Protein AF-A0A0B7FQG8-F1 (afdb_monomer_lite)

Foldseek 3Di:
DDPAFPDWFAQQLCCCVFLVLVCVLVQVLCCCCQPLVDDSVLSPDDSRFTKGWHFKDWDWAQDDPVGNVDPTDIAIAGAAGDDPVGHGGFFKFKFFQDPRPPPDPPPPPPDFAQQRIWIWGWSTKIADGPSCCVSPVAIKTKTFTKDRWDPDADPPPRWTKIFFDADPVRHTDMHIDGPVRGNGGWDWAAPPVPADPPDDDDPNDPCNVRGGMTTTPCVVDPCSVVRVPPPPVVVVCVVVVVPPPPPDDDDDDDDDDDDDDDDDDDDDDDDDDDDDDDDPPPPPPPPPPPPPDDDDDDDDDDDDDDDDDDDDPDDDDDDDDDDDDD

Sequence (326 aa):
MAKAPTVTNMVIQDLVDRYSAANFISSVTDFLTRRVRVARHDILLSERNEVNIWHKLFLFHSAPSFAPFDPVRRDVVRAGLPTRRDPGFSDVALILEKPSRHRSENDVYEKYGLDRYRAGRVRVFFTLPAHLRFFYPGQLAYLELFAPFNASVSPFNRLHSTKPDLDARGIRSTVVVPVSDIVFACHLVPQFEKLDPELELHAYTDLLSISRHFWLNHYYNHHFFRPEHGLGLVQVLEEAGLITAFKERPSSLLTYEGRSPERLFHLSTSASLCSGLELCLSVSALIILHPVMYPPFCTSRSMPNLIHYHYLLSKCSVRRWFLHTV

Structure (mmCIF, N/CA/C/O backbone):
data_AF-A0A0B7FQG8-F1
#
_entry.id   AF-A0A0B7FQG8-F1
#
loop_
_atom_site.group_PDB
_atom_site.id
_atom_site.type_symbol
_atom_site.label_atom_id
_atom_site.label_alt_id
_atom_site.label_comp_id
_atom_site.label_asym_id
_atom_site.label_entity_id
_atom_site.label_seq_id
_atom_site.pdbx_PDB_ins_code
_atom_site.Cartn_x
_atom_site.Cartn_y
_atom_site.Cartn_z
_atom_site.occupancy
_atom_site.B_iso_or_equiv
_atom_site.auth_seq_id
_atom_site.auth_comp_id
_atom_site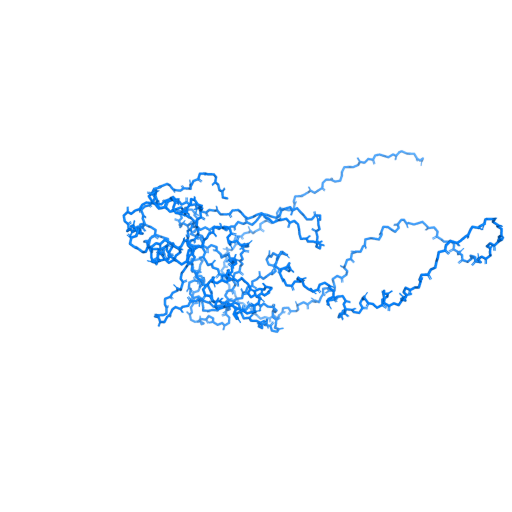.auth_asym_id
_atom_site.auth_atom_id
_atom_site.pdbx_PDB_model_num
ATOM 1 N N . MET A 1 1 ? 2.888 -10.013 11.627 1.00 81.62 1 MET A N 1
ATOM 2 C CA . MET A 1 1 ? 3.263 -8.710 12.238 1.00 81.62 1 MET A CA 1
ATOM 3 C C . MET A 1 1 ? 3.705 -8.921 13.675 1.00 81.62 1 MET A C 1
ATOM 5 O O . MET A 1 1 ? 3.475 -10.005 14.199 1.00 81.62 1 MET A O 1
ATOM 9 N N . ALA A 1 2 ? 4.343 -7.924 14.299 1.00 81.81 2 ALA A N 1
ATOM 10 C CA . ALA A 1 2 ? 4.638 -7.974 15.732 1.00 81.81 2 ALA A CA 1
ATOM 11 C C . ALA A 1 2 ? 3.345 -8.153 16.550 1.00 81.81 2 ALA A C 1
ATOM 13 O O . ALA A 1 2 ? 2.290 -7.654 16.156 1.00 81.81 2 ALA A O 1
ATOM 14 N N . LYS A 1 3 ? 3.431 -8.861 17.684 1.00 86.81 3 LYS A N 1
ATOM 15 C CA . LYS A 1 3 ? 2.268 -9.156 18.537 1.00 86.81 3 LYS A CA 1
ATOM 16 C C . LYS A 1 3 ? 1.614 -7.880 19.081 1.00 86.81 3 LYS A C 1
ATOM 18 O O . LYS A 1 3 ? 0.393 -7.794 19.119 1.00 86.81 3 LYS A O 1
ATOM 23 N N . ALA A 1 4 ? 2.428 -6.902 19.470 1.00 92.31 4 ALA A N 1
ATOM 24 C CA . ALA A 1 4 ? 1.975 -5.600 19.941 1.00 92.31 4 ALA A CA 1
ATOM 25 C C . ALA A 1 4 ? 2.064 -4.545 18.822 1.00 92.31 4 ALA A C 1
ATOM 27 O O . ALA A 1 4 ? 2.975 -4.631 17.987 1.00 92.31 4 ALA A O 1
ATOM 28 N N . PRO A 1 5 ? 1.144 -3.565 18.795 1.00 95.69 5 PRO A N 1
ATOM 29 C CA . PRO A 1 5 ? 1.253 -2.409 17.914 1.00 95.69 5 PRO A CA 1
ATOM 30 C C . PRO A 1 5 ? 2.482 -1.572 18.249 1.00 95.69 5 PRO A C 1
ATOM 32 O O . PRO A 1 5 ? 2.965 -1.559 19.378 1.00 95.69 5 PRO A O 1
ATOM 35 N N . THR A 1 6 ? 2.991 -0.867 17.242 1.00 94.56 6 THR A N 1
ATOM 36 C CA . THR A 1 6 ? 4.075 0.099 17.436 1.00 94.56 6 THR A CA 1
ATOM 37 C C . THR A 1 6 ? 3.564 1.400 18.046 1.00 94.56 6 THR A C 1
ATOM 39 O O . THR A 1 6 ? 4.294 2.033 18.799 1.00 94.56 6 THR A O 1
ATOM 42 N N . VAL A 1 7 ? 2.320 1.782 17.740 1.00 94.94 7 VAL A N 1
ATOM 43 C CA . VAL A 1 7 ? 1.630 2.897 18.398 1.00 94.94 7 VAL A CA 1
ATOM 44 C C . VAL A 1 7 ? 0.213 2.468 18.745 1.00 94.94 7 VAL A C 1
ATOM 46 O O . VAL A 1 7 ? -0.495 1.913 17.905 1.00 94.94 7 VAL A O 1
ATOM 49 N N . THR A 1 8 ? -0.193 2.702 19.985 1.00 96.00 8 THR A N 1
ATOM 50 C CA . THR A 1 8 ? -1.553 2.445 20.468 1.00 96.00 8 THR A CA 1
ATOM 51 C C . THR A 1 8 ? -2.381 3.717 20.438 1.00 96.00 8 THR A C 1
ATOM 53 O O . THR A 1 8 ? -1.832 4.789 20.677 1.00 96.00 8 THR A O 1
ATOM 56 N N . ASN A 1 9 ? -3.691 3.577 20.232 1.00 95.69 9 ASN A N 1
ATOM 57 C CA . ASN A 1 9 ? -4.664 4.660 20.400 1.00 95.69 9 ASN A CA 1
ATOM 58 C C . ASN A 1 9 ? -4.342 5.940 19.598 1.00 95.69 9 ASN A C 1
ATOM 60 O O . ASN A 1 9 ? -4.474 7.053 20.095 1.00 95.69 9 ASN A O 1
ATOM 64 N N . MET A 1 10 ? -3.886 5.792 18.351 1.00 96.25 10 MET A N 1
ATOM 65 C CA . MET A 1 10 ? -3.663 6.930 17.456 1.00 96.25 10 MET A CA 1
ATOM 66 C C . MET A 1 10 ? -5.001 7.479 16.971 1.00 96.25 10 MET A C 1
ATOM 68 O O . MET A 1 10 ? -5.806 6.723 16.423 1.00 96.25 10 MET A O 1
ATOM 72 N N . VAL A 1 11 ? -5.201 8.787 17.098 1.00 97.25 11 VAL A N 1
ATOM 73 C CA . VAL A 1 11 ? -6.386 9.474 16.577 1.00 97.25 11 VAL A CA 1
ATOM 74 C C . VAL A 1 11 ? -6.369 9.446 15.044 1.00 97.25 11 VAL A C 1
ATOM 76 O O . VAL A 1 11 ? -5.327 9.639 14.416 1.00 97.25 11 VAL A O 1
ATOM 79 N N . ILE A 1 12 ? -7.518 9.192 14.412 1.00 96.94 12 ILE A N 1
ATOM 80 C CA . ILE A 1 12 ? -7.618 9.121 12.943 1.00 96.94 12 ILE A CA 1
ATOM 81 C C . ILE A 1 12 ? -7.226 10.450 12.280 1.00 96.94 12 ILE A C 1
ATOM 83 O O . ILE A 1 12 ? -6.622 10.428 11.210 1.00 96.94 12 ILE A O 1
ATOM 87 N N . GLN A 1 13 ? -7.488 11.589 12.920 1.00 96.56 13 GLN A N 1
ATOM 88 C CA . GLN A 1 13 ? -7.004 12.887 12.442 1.00 96.56 13 GLN A CA 1
ATOM 89 C C . GLN A 1 13 ? -5.475 12.903 12.257 1.00 96.56 13 GLN A C 1
ATOM 91 O O . GLN A 1 13 ? -4.980 13.275 11.196 1.00 96.56 13 GLN A O 1
ATOM 96 N N . ASP A 1 14 ? -4.719 12.379 13.226 1.00 94.88 14 ASP A N 1
ATOM 97 C CA . ASP A 1 14 ? -3.256 12.306 13.132 1.00 94.88 14 ASP A CA 1
ATOM 98 C C . ASP A 1 14 ? -2.788 11.369 12.007 1.00 94.88 14 ASP A C 1
ATOM 100 O O . ASP A 1 14 ? -1.710 11.559 11.437 1.00 94.88 14 ASP A O 1
ATOM 104 N N . LEU A 1 15 ? -3.582 10.348 11.663 1.00 92.94 15 LEU A N 1
ATOM 105 C CA . LEU A 1 15 ? -3.306 9.500 10.503 1.00 92.94 15 LEU A CA 1
ATOM 106 C C . LEU A 1 15 ? -3.438 10.268 9.192 1.00 92.94 15 LEU A C 1
ATOM 108 O O . LEU A 1 15 ? -2.576 10.139 8.318 1.00 92.94 15 LEU A O 1
ATOM 112 N N . VAL A 1 16 ? -4.504 11.053 9.055 1.00 93.06 16 VAL A N 1
ATOM 113 C CA . VAL A 1 16 ? -4.737 11.893 7.877 1.00 93.06 16 VAL A CA 1
ATOM 114 C C . VAL A 1 16 ? -3.579 12.873 7.707 1.00 93.06 16 VAL A C 1
ATOM 116 O O . VAL A 1 16 ? -2.948 12.890 6.647 1.00 93.06 16 VAL A O 1
ATOM 119 N N . ASP A 1 17 ? -3.237 13.584 8.781 1.00 92.19 17 ASP A N 1
ATOM 120 C CA . ASP A 1 17 ? -2.275 14.684 8.739 1.00 92.19 17 ASP A CA 1
ATOM 121 C C . ASP A 1 17 ? -0.829 14.198 8.591 1.00 92.19 17 ASP A C 1
ATOM 123 O O . ASP A 1 17 ? -0.034 14.795 7.864 1.00 92.19 17 ASP A O 1
ATOM 127 N N . ARG A 1 18 ? -0.463 13.092 9.256 1.00 90.94 18 ARG A N 1
ATOM 128 C CA . ARG A 1 18 ? 0.942 12.650 9.327 1.00 90.94 18 ARG A CA 1
ATOM 129 C C . ARG A 1 18 ? 1.281 11.529 8.356 1.00 90.94 18 ARG A C 1
ATOM 131 O O . ARG A 1 18 ? 2.392 11.509 7.836 1.00 90.94 18 ARG A O 1
ATOM 138 N N . TYR A 1 19 ? 0.361 10.593 8.114 1.00 89.38 19 TYR A N 1
ATOM 139 C CA . TYR A 1 19 ? 0.597 9.429 7.242 1.00 89.38 19 TYR A CA 1
ATOM 140 C C . TYR A 1 19 ? 0.080 9.644 5.813 1.00 89.38 19 TYR A C 1
ATOM 142 O O . TYR A 1 19 ? 0.087 8.707 5.011 1.00 89.38 19 TYR A O 1
ATOM 150 N N . SER A 1 20 ? -0.371 10.864 5.490 1.00 88.44 20 SER A N 1
ATOM 151 C CA . SER A 1 20 ? -0.987 11.207 4.202 1.00 88.44 20 SER A CA 1
ATOM 152 C C . SER A 1 20 ? -2.182 10.302 3.869 1.00 88.44 20 SER A C 1
ATOM 154 O O . SER A 1 20 ? -2.406 9.930 2.717 1.00 88.44 20 SER A O 1
ATOM 156 N N . ALA A 1 21 ? -2.956 9.917 4.887 1.00 90.88 21 ALA A N 1
ATOM 157 C CA . ALA A 1 21 ? -4.084 8.999 4.755 1.00 90.88 21 ALA A CA 1
ATOM 158 C C . ALA A 1 21 ? -5.416 9.749 4.560 1.00 90.88 21 ALA A C 1
ATOM 160 O O . ALA A 1 21 ? -6.399 9.462 5.234 1.00 90.88 21 ALA A O 1
ATOM 161 N N . ALA A 1 22 ? -5.464 10.719 3.641 1.00 89.38 22 ALA A N 1
ATOM 162 C CA . ALA A 1 22 ? -6.598 11.643 3.492 1.00 89.38 22 ALA A CA 1
ATOM 163 C C . ALA A 1 22 ? -7.969 10.959 3.320 1.00 89.38 22 ALA A C 1
ATOM 165 O O . ALA A 1 22 ? -8.966 11.397 3.882 1.00 89.38 22 ALA A O 1
ATOM 166 N N . ASN A 1 23 ? -8.018 9.834 2.604 1.00 93.56 23 ASN A N 1
ATOM 167 C CA . ASN A 1 23 ? -9.254 9.100 2.329 1.00 93.56 23 ASN A CA 1
ATOM 168 C C . ASN A 1 23 ? -9.489 7.935 3.306 1.00 93.56 23 ASN A C 1
ATOM 170 O O . ASN A 1 23 ? -10.206 6.984 2.973 1.00 93.56 23 ASN A O 1
ATOM 174 N N . PHE A 1 24 ? -8.882 7.968 4.498 1.00 96.12 24 PHE A N 1
ATOM 175 C CA . PHE A 1 24 ? -8.917 6.858 5.455 1.00 96.12 24 PHE A CA 1
ATOM 176 C C . PHE A 1 24 ? -10.340 6.463 5.860 1.00 96.12 24 PHE A C 1
ATOM 178 O O . PHE A 1 24 ? -10.723 5.309 5.674 1.00 96.12 24 PHE A O 1
ATOM 185 N N . ILE A 1 25 ? -11.151 7.414 6.342 1.00 96.75 25 ILE A N 1
ATOM 186 C CA . ILE A 1 25 ? -12.530 7.149 6.796 1.00 96.75 25 ILE A CA 1
ATOM 187 C C . ILE A 1 25 ? -13.376 6.570 5.660 1.00 96.75 25 ILE A C 1
ATOM 189 O O . ILE A 1 25 ? -14.063 5.563 5.847 1.00 96.75 25 ILE A O 1
ATOM 193 N N . SER A 1 26 ? -13.284 7.168 4.468 1.00 95.50 26 SER A N 1
ATOM 194 C CA . SER A 1 26 ? -13.991 6.692 3.276 1.00 95.50 26 SER A CA 1
ATOM 195 C C . SER A 1 26 ? -13.582 5.259 2.922 1.00 95.50 26 SER A C 1
ATOM 197 O O . SER A 1 26 ? -14.433 4.385 2.780 1.00 95.50 26 SER A O 1
ATOM 199 N N . SER A 1 27 ? -12.276 4.975 2.902 1.00 95.94 27 SER A N 1
ATOM 200 C CA . SER A 1 27 ? -11.741 3.658 2.531 1.00 95.94 27 SER A CA 1
ATOM 201 C C . SER A 1 27 ? -12.087 2.567 3.554 1.00 95.94 27 SER A C 1
ATOM 203 O O . SER A 1 27 ? -12.374 1.433 3.171 1.00 95.94 27 SER A O 1
ATOM 205 N N . VAL A 1 28 ? -12.097 2.891 4.854 1.00 97.31 28 VAL A N 1
ATOM 206 C CA . VAL A 1 28 ? -12.560 1.968 5.907 1.00 97.31 28 VAL A CA 1
ATOM 207 C C . VAL A 1 28 ? -14.057 1.700 5.771 1.00 97.31 28 VAL A C 1
ATOM 209 O O . VAL A 1 28 ? -14.484 0.550 5.864 1.00 97.31 28 VAL A O 1
ATOM 212 N N . THR A 1 29 ? -14.848 2.742 5.509 1.00 97.19 29 THR A N 1
ATOM 213 C CA . THR A 1 29 ? -16.296 2.616 5.295 1.00 97.19 29 THR A CA 1
ATOM 214 C C . THR A 1 29 ? -16.589 1.742 4.076 1.00 97.19 29 THR A C 1
ATOM 216 O O . THR A 1 29 ? -17.413 0.831 4.155 1.00 97.19 29 THR A O 1
ATOM 219 N N . ASP A 1 30 ? -15.879 1.949 2.966 1.00 95.25 30 ASP A N 1
ATOM 220 C CA . ASP A 1 30 ? -15.993 1.121 1.761 1.00 95.25 30 ASP A CA 1
ATOM 221 C C . ASP A 1 30 ? -15.601 -0.339 2.027 1.00 95.25 30 ASP A C 1
ATOM 223 O O . ASP A 1 30 ? -16.292 -1.257 1.583 1.00 95.25 30 ASP A O 1
ATOM 227 N N . PHE A 1 31 ? -14.535 -0.583 2.795 1.00 95.69 31 PHE A N 1
ATOM 228 C CA . PHE A 1 31 ? -14.156 -1.938 3.198 1.00 95.69 31 PHE A CA 1
ATOM 229 C C . PHE A 1 31 ? -15.259 -2.615 4.030 1.00 95.69 31 PHE A C 1
ATOM 231 O O . PHE A 1 31 ? -15.676 -3.735 3.718 1.00 95.69 31 PHE A O 1
ATOM 238 N N . LEU A 1 32 ? -15.772 -1.939 5.059 1.00 96.62 32 LEU A N 1
ATOM 239 C CA . LEU A 1 32 ? -16.810 -2.489 5.934 1.00 96.62 32 LEU A CA 1
ATOM 240 C C . LEU A 1 32 ? -18.125 -2.738 5.183 1.00 96.62 32 LEU A C 1
ATOM 242 O O . LEU A 1 32 ? -18.717 -3.808 5.323 1.00 96.62 32 LEU A O 1
ATOM 246 N N . THR A 1 33 ? -18.548 -1.807 4.329 1.00 95.69 33 THR A N 1
ATOM 247 C CA . THR A 1 33 ? -19.791 -1.943 3.551 1.00 95.69 33 THR A CA 1
ATOM 248 C C . THR A 1 33 ? -19.679 -2.986 2.442 1.00 95.69 33 THR A C 1
ATOM 250 O O . THR A 1 33 ? -20.519 -3.877 2.351 1.00 95.69 33 THR A O 1
ATOM 253 N N . ARG A 1 34 ? -18.641 -2.928 1.599 1.00 91.31 34 ARG A N 1
ATOM 254 C CA . ARG A 1 34 ? -18.558 -3.777 0.395 1.00 91.31 34 ARG A CA 1
ATOM 255 C C . ARG A 1 34 ? -18.039 -5.175 0.688 1.00 91.31 34 ARG A C 1
ATOM 257 O O . ARG A 1 34 ? -18.434 -6.131 0.024 1.00 91.31 34 ARG A O 1
ATOM 264 N N . ARG A 1 35 ? -17.122 -5.304 1.650 1.00 90.50 35 ARG A N 1
ATOM 265 C CA . ARG A 1 35 ? -16.427 -6.569 1.909 1.00 90.50 35 ARG A CA 1
ATOM 266 C C . ARG A 1 35 ? -16.928 -7.287 3.151 1.00 90.50 35 ARG A C 1
ATOM 268 O O . ARG A 1 35 ?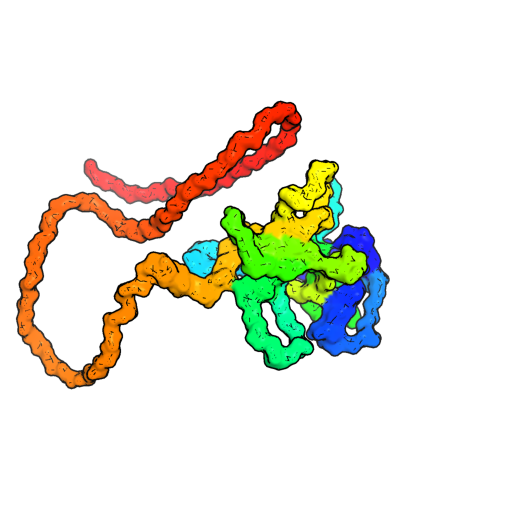 -17.059 -8.508 3.104 1.00 90.50 35 ARG A O 1
ATOM 275 N N . VAL A 1 36 ? -17.213 -6.552 4.224 1.00 93.19 36 VAL A N 1
ATOM 276 C CA . VAL A 1 36 ? -17.753 -7.124 5.472 1.00 93.19 36 VAL A CA 1
ATOM 277 C C . VAL A 1 36 ? -19.290 -7.125 5.482 1.00 93.19 36 VAL A C 1
ATOM 279 O O . VAL A 1 36 ? -19.884 -7.893 6.229 1.00 93.19 36 VAL A O 1
ATOM 282 N N . ARG A 1 37 ? -19.936 -6.365 4.579 1.00 93.88 37 ARG A N 1
ATOM 283 C CA . ARG A 1 37 ? -21.402 -6.237 4.443 1.00 93.88 37 ARG A CA 1
ATOM 284 C C . ARG A 1 37 ? -22.082 -5.610 5.663 1.00 93.88 37 ARG A C 1
ATOM 286 O O . ARG A 1 37 ? -23.220 -5.938 5.981 1.00 93.88 37 ARG A O 1
ATOM 293 N N . VAL A 1 38 ? -21.386 -4.690 6.327 1.00 94.56 38 VAL A N 1
ATOM 294 C CA . VAL A 1 38 ? -21.942 -3.886 7.422 1.00 94.56 38 VAL A CA 1
ATOM 295 C C . VAL A 1 38 ? -22.813 -2.775 6.841 1.00 94.56 38 VAL A C 1
ATOM 297 O O . VAL A 1 38 ? -22.417 -2.118 5.873 1.00 94.56 38 VAL A O 1
ATOM 300 N N . ALA A 1 39 ? -23.993 -2.548 7.417 1.00 95.12 39 ALA A N 1
ATOM 301 C CA . ALA A 1 39 ? -24.855 -1.464 6.974 1.00 95.12 39 ALA A CA 1
ATOM 302 C C . ALA A 1 39 ? -24.210 -0.109 7.294 1.00 95.12 39 ALA A C 1
ATOM 304 O O . ALA A 1 39 ? -23.623 0.091 8.353 1.00 95.12 39 ALA A O 1
ATOM 305 N N . ARG A 1 40 ? -24.317 0.856 6.372 1.00 93.38 40 ARG A N 1
ATOM 306 C CA . ARG A 1 40 ? -23.599 2.135 6.494 1.00 93.38 40 ARG A CA 1
ATOM 307 C C . ARG A 1 40 ? -23.949 2.915 7.768 1.00 93.38 40 ARG A C 1
ATOM 309 O O . ARG A 1 40 ? -23.091 3.623 8.277 1.00 93.38 40 ARG A O 1
ATOM 316 N N . HIS A 1 41 ? -25.175 2.780 8.274 1.00 93.06 41 HIS A N 1
ATOM 317 C CA . HIS A 1 41 ? -25.619 3.448 9.500 1.00 93.06 41 HIS A CA 1
ATOM 318 C C . HIS A 1 41 ? -24.979 2.878 10.776 1.00 93.06 41 HIS A C 1
ATOM 320 O O . HIS A 1 41 ? -24.869 3.603 11.758 1.00 93.06 41 HIS A O 1
ATOM 326 N N . ASP A 1 42 ? -24.488 1.635 10.745 1.00 94.25 42 ASP A N 1
ATOM 327 C CA . ASP A 1 42 ? -23.786 1.014 11.877 1.00 94.25 42 ASP A CA 1
ATOM 328 C C . ASP A 1 42 ? -22.299 1.403 11.934 1.00 94.25 42 ASP A C 1
ATOM 330 O O . ASP A 1 42 ? -21.599 1.141 12.916 1.00 94.25 42 ASP A O 1
ATOM 334 N N . ILE A 1 43 ? -21.784 2.039 10.877 1.00 95.19 43 ILE A N 1
ATOM 335 C CA . ILE A 1 43 ? -20.383 2.448 10.774 1.00 95.19 43 ILE A CA 1
ATOM 336 C C . ILE A 1 43 ? -20.237 3.845 11.377 1.00 95.19 43 ILE A C 1
ATOM 338 O O . ILE A 1 43 ? -20.169 4.857 10.680 1.00 95.19 43 ILE A O 1
ATOM 342 N N . LEU A 1 44 ? -20.168 3.892 12.705 1.00 94.50 44 LEU A N 1
ATOM 343 C CA . LEU A 1 44 ? -19.894 5.120 13.449 1.00 94.50 44 LEU A CA 1
ATOM 344 C C . LEU A 1 44 ? -18.388 5.409 13.448 1.00 94.50 44 LEU A C 1
ATOM 346 O O . LEU A 1 44 ? -17.690 5.111 14.415 1.00 94.50 44 LEU A O 1
ATOM 350 N N . LEU A 1 45 ? -17.872 5.940 12.339 1.00 95.56 45 LEU A N 1
ATOM 351 C CA . LEU A 1 45 ? -16.462 6.302 12.181 1.00 95.56 45 LEU A CA 1
ATOM 352 C C . LEU A 1 45 ? -16.305 7.821 12.038 1.00 95.56 45 LEU A C 1
ATOM 354 O O . LEU A 1 45 ? -16.976 8.454 11.229 1.00 95.56 45 LEU A O 1
ATOM 358 N N . SER A 1 46 ? -15.396 8.395 12.816 1.00 95.62 46 SER A N 1
ATOM 359 C CA . SER A 1 46 ? -15.085 9.823 12.867 1.00 95.62 46 SER A CA 1
ATOM 360 C C . SER A 1 46 ? -13.583 10.035 13.046 1.00 95.62 46 SER A C 1
ATOM 362 O O . SER A 1 46 ? -12.870 9.144 13.510 1.00 95.62 46 SER A O 1
ATOM 364 N N . GLU A 1 47 ? -13.105 11.238 12.744 1.00 95.62 47 GLU A N 1
ATOM 365 C CA . GLU A 1 47 ? -11.691 11.625 12.872 1.00 95.62 47 GLU A CA 1
ATOM 366 C C . GLU A 1 47 ? -11.161 11.520 14.309 1.00 95.62 47 GLU A C 1
ATOM 368 O O . GLU A 1 47 ? -9.965 11.339 14.517 1.00 95.62 47 GLU A O 1
ATOM 373 N N . ARG A 1 48 ? -12.056 11.580 15.304 1.00 96.75 48 ARG A N 1
ATOM 374 C CA . ARG A 1 48 ? -11.722 11.476 16.733 1.00 96.75 48 ARG A CA 1
ATOM 375 C C . ARG A 1 48 ? -11.584 10.041 17.228 1.00 96.75 48 ARG A C 1
ATOM 377 O O . ARG A 1 48 ? -11.174 9.836 18.365 1.00 96.75 48 ARG A O 1
ATOM 384 N N . ASN A 1 49 ? -11.979 9.048 16.432 1.00 97.31 49 ASN A N 1
ATOM 385 C CA . ASN A 1 49 ? -11.801 7.663 16.843 1.00 97.31 49 ASN A CA 1
ATOM 386 C C . ASN A 1 49 ? -10.324 7.272 16.806 1.00 97.31 49 ASN A C 1
ATOM 388 O O . ASN A 1 49 ? -9.524 7.851 16.074 1.00 97.31 49 ASN A O 1
ATOM 392 N N . GLU A 1 50 ? -9.989 6.255 17.592 1.00 97.69 50 GLU A N 1
ATOM 393 C CA . GLU A 1 50 ? -8.618 5.806 17.784 1.00 97.69 50 GLU A CA 1
ATOM 394 C C . GLU A 1 50 ? -8.375 4.439 17.146 1.00 97.69 50 GLU A C 1
ATOM 396 O O . GLU A 1 50 ? -9.243 3.560 17.156 1.00 97.69 50 GLU A O 1
ATOM 401 N N . VAL A 1 51 ? -7.165 4.238 16.627 1.00 97.56 51 VAL A N 1
ATOM 402 C CA . VAL A 1 51 ? -6.709 2.974 16.043 1.00 97.56 51 VAL A CA 1
ATOM 403 C C . VAL A 1 51 ? -5.306 2.615 16.523 1.00 97.56 51 VAL A C 1
ATOM 405 O O . VAL A 1 51 ? -4.495 3.470 16.866 1.00 97.56 51 VAL A O 1
ATOM 408 N N . ASN A 1 52 ? -4.989 1.323 16.523 1.00 97.38 52 ASN A N 1
ATOM 409 C CA . ASN A 1 52 ? -3.628 0.854 16.781 1.00 97.38 52 ASN A CA 1
ATOM 410 C C . ASN A 1 52 ? -2.873 0.713 15.465 1.00 97.38 52 ASN A C 1
ATOM 412 O O . ASN A 1 52 ? -3.469 0.278 14.481 1.00 97.38 52 ASN A O 1
ATOM 416 N N . ILE A 1 53 ? -1.578 1.028 15.460 1.00 96.69 53 ILE A N 1
ATOM 417 C CA . ILE A 1 53 ? -0.734 1.088 14.263 1.00 96.69 53 ILE A CA 1
ATOM 418 C C . ILE A 1 53 ? 0.471 0.160 14.386 1.00 96.69 53 ILE A C 1
ATOM 420 O O . ILE A 1 53 ? 1.119 0.076 15.432 1.00 96.69 53 ILE A O 1
ATOM 424 N N . TRP A 1 54 ? 0.823 -0.484 13.276 1.00 96.81 54 TRP A N 1
ATOM 425 C CA . TRP A 1 54 ? 2.075 -1.209 13.089 1.00 96.81 54 TRP A CA 1
ATOM 426 C C . TRP A 1 54 ? 2.870 -0.570 11.958 1.00 96.81 54 TRP A C 1
ATOM 428 O O . TRP A 1 54 ? 2.303 -0.185 10.940 1.00 96.81 54 TRP A O 1
ATOM 438 N N . HIS A 1 55 ? 4.195 -0.529 12.102 1.00 95.12 55 HIS A N 1
ATOM 439 C CA . HIS A 1 55 ? 5.058 0.010 11.046 1.00 95.12 55 HIS A CA 1
ATOM 440 C C . HIS A 1 55 ? 5.719 -1.050 10.159 1.00 95.12 55 HIS A C 1
ATOM 442 O O . HIS A 1 55 ? 6.401 -0.714 9.192 1.00 95.12 55 HIS A O 1
ATOM 448 N N . LYS A 1 56 ? 5.578 -2.338 10.503 1.00 95.75 56 LYS A N 1
ATOM 449 C CA . LYS A 1 56 ? 6.232 -3.446 9.794 1.00 95.75 56 LYS A CA 1
ATOM 450 C C . LYS A 1 56 ? 5.319 -4.657 9.666 1.00 95.75 56 LYS A C 1
ATOM 452 O O . LYS A 1 56 ? 4.805 -5.178 10.661 1.00 95.75 56 LYS A O 1
ATOM 457 N N . LEU A 1 57 ? 5.240 -5.167 8.447 1.00 96.69 57 LEU A N 1
ATOM 458 C CA . LEU A 1 57 ? 4.687 -6.463 8.101 1.00 96.69 57 LEU A CA 1
ATOM 459 C C . LEU A 1 57 ? 5.810 -7.393 7.655 1.00 96.69 57 LEU A C 1
ATOM 461 O O . LEU A 1 57 ? 6.579 -7.055 6.767 1.00 96.69 57 LEU A O 1
ATOM 465 N N . PHE A 1 58 ? 5.888 -8.563 8.283 1.00 95.25 58 PHE A N 1
ATOM 466 C CA . PHE A 1 58 ? 6.768 -9.650 7.864 1.00 95.25 58 PHE A CA 1
ATOM 467 C C . PHE A 1 58 ? 5.941 -10.654 7.071 1.00 95.25 58 PHE A C 1
ATOM 469 O O . PHE A 1 58 ? 4.944 -11.159 7.597 1.00 95.25 58 PHE A O 1
ATOM 476 N N . LEU A 1 59 ? 6.360 -10.918 5.840 1.00 93.06 59 LEU A N 1
ATOM 477 C CA . LEU A 1 59 ? 5.798 -11.935 4.962 1.00 93.06 59 LEU A CA 1
ATOM 478 C C . LEU A 1 59 ? 6.781 -13.102 4.914 1.00 93.06 59 LEU A C 1
ATOM 480 O O . LEU A 1 59 ? 7.984 -12.893 4.771 1.00 93.06 59 LEU A O 1
ATOM 484 N N . PHE A 1 60 ? 6.277 -14.321 5.070 1.00 90.94 60 PHE A N 1
ATOM 485 C CA . PHE A 1 60 ? 7.092 -15.530 5.034 1.00 90.94 60 PHE A CA 1
ATOM 486 C C . PHE A 1 60 ? 6.692 -16.354 3.820 1.00 90.94 60 PHE A C 1
ATOM 488 O O . PHE A 1 60 ? 5.517 -16.682 3.649 1.00 90.94 60 PHE A O 1
ATOM 495 N N . HIS A 1 61 ? 7.672 -16.683 2.988 1.00 87.56 61 HIS A N 1
ATOM 496 C CA . HIS A 1 61 ? 7.476 -17.437 1.762 1.00 87.56 61 HIS A CA 1
ATOM 497 C C . HIS A 1 61 ? 8.185 -18.779 1.880 1.00 87.56 61 HIS A C 1
ATOM 499 O O . HIS A 1 61 ? 9.392 -18.846 2.116 1.00 87.56 61 HIS A O 1
ATOM 505 N N . SER A 1 62 ? 7.422 -19.856 1.715 1.00 85.25 62 SER A N 1
ATOM 506 C CA . SER A 1 62 ? 7.986 -21.191 1.534 1.00 85.25 62 SER A CA 1
ATOM 507 C C . SER A 1 62 ? 8.849 -21.223 0.278 1.00 85.25 62 SER A C 1
ATOM 509 O O . SER A 1 62 ? 8.506 -20.549 -0.699 1.00 85.25 62 SER A O 1
ATOM 511 N N . ALA A 1 63 ? 9.891 -22.055 0.291 1.00 83.12 63 ALA A N 1
ATOM 512 C CA . ALA A 1 63 ? 10.780 -22.274 -0.843 1.00 83.12 63 ALA A CA 1
ATOM 513 C C . ALA A 1 63 ? 9.993 -22.453 -2.162 1.00 83.12 63 ALA A C 1
ATOM 515 O O . ALA A 1 63 ? 8.912 -23.071 -2.175 1.00 83.12 63 ALA A O 1
ATOM 516 N N . PRO A 1 64 ? 10.463 -21.861 -3.273 1.00 80.25 64 PRO A N 1
ATOM 517 C CA . PRO A 1 64 ? 9.831 -22.072 -4.564 1.00 80.25 64 PRO A CA 1
ATOM 518 C C . PRO A 1 64 ? 10.008 -23.536 -4.992 1.00 80.25 64 PRO A C 1
ATOM 520 O O . PRO A 1 64 ? 10.987 -24.186 -4.641 1.00 80.25 64 PRO A O 1
ATOM 523 N N . SER A 1 65 ? 9.065 -24.071 -5.771 1.00 79.12 65 SER A N 1
ATOM 524 C CA . SER A 1 65 ? 9.090 -25.482 -6.193 1.00 79.12 65 SER A CA 1
ATOM 525 C C . SER A 1 65 ? 10.326 -25.844 -7.020 1.00 79.12 65 SER A C 1
ATOM 527 O O . SER A 1 65 ? 10.778 -26.980 -6.964 1.00 79.12 65 SER A O 1
ATOM 529 N N . PHE A 1 66 ? 10.877 -24.881 -7.763 1.00 79.12 66 PHE A N 1
ATOM 530 C CA . PHE A 1 66 ? 12.084 -25.059 -8.571 1.00 79.12 66 PHE A CA 1
ATOM 531 C C . PHE A 1 66 ? 13.393 -24.920 -7.774 1.00 79.12 66 PHE A C 1
ATOM 533 O O . PHE A 1 66 ? 14.443 -25.288 -8.286 1.00 79.12 66 PHE A O 1
ATOM 540 N N . ALA A 1 67 ? 13.349 -24.409 -6.538 1.00 80.25 67 ALA A N 1
ATOM 541 C CA . ALA A 1 67 ? 14.504 -24.342 -5.640 1.00 80.25 67 ALA A CA 1
ATOM 542 C C . ALA A 1 67 ? 14.077 -24.738 -4.212 1.00 80.25 67 ALA A C 1
ATOM 544 O O . ALA A 1 67 ? 14.022 -23.900 -3.313 1.00 80.25 67 ALA A O 1
ATOM 545 N N . PRO A 1 68 ? 13.733 -26.022 -3.984 1.00 82.06 68 PRO A N 1
ATOM 546 C CA . PRO A 1 68 ? 13.161 -26.485 -2.717 1.00 82.06 68 PRO A CA 1
ATOM 547 C C . PRO A 1 68 ? 14.144 -26.423 -1.538 1.00 82.06 68 PRO A C 1
ATOM 549 O O . PRO A 1 68 ? 13.720 -26.495 -0.388 1.00 82.06 68 PRO A O 1
ATOM 552 N N . PHE A 1 69 ? 15.443 -26.298 -1.820 1.00 83.69 69 PHE A N 1
ATOM 553 C CA . PHE A 1 69 ? 16.500 -26.179 -0.817 1.00 83.69 69 PHE A CA 1
ATOM 554 C C . PHE A 1 69 ? 16.764 -24.732 -0.385 1.00 83.69 69 PHE A C 1
ATOM 556 O O . PHE A 1 69 ? 17.533 -24.514 0.553 1.00 83.69 69 PHE A O 1
ATOM 563 N N . ASP A 1 70 ? 16.127 -23.750 -1.031 1.00 80.94 70 ASP A N 1
ATOM 564 C CA . ASP A 1 70 ? 16.236 -22.362 -0.604 1.00 80.94 70 ASP A CA 1
ATOM 565 C C . ASP A 1 70 ? 15.593 -22.185 0.779 1.00 80.94 70 ASP A C 1
ATOM 567 O O . ASP A 1 70 ? 14.520 -22.736 1.059 1.00 80.94 70 ASP A O 1
ATOM 571 N N . PRO A 1 71 ? 16.213 -21.401 1.675 1.00 82.44 71 PRO A N 1
ATOM 572 C CA . PRO A 1 71 ? 15.634 -21.134 2.980 1.00 82.44 71 PRO A CA 1
ATOM 573 C C . PRO A 1 71 ? 14.307 -20.379 2.845 1.00 82.44 71 PRO A C 1
ATOM 575 O O . PRO A 1 71 ? 14.080 -19.638 1.887 1.00 82.44 71 PRO A O 1
ATOM 578 N N . VAL A 1 72 ? 13.444 -20.507 3.862 1.00 84.25 72 VAL A N 1
ATOM 579 C CA . VAL A 1 72 ? 12.222 -19.694 3.971 1.00 84.25 72 VAL A CA 1
ATOM 580 C C . VAL A 1 72 ? 12.600 -18.222 3.858 1.00 84.25 72 VAL A C 1
ATOM 582 O O . VAL A 1 72 ? 13.317 -17.676 4.704 1.00 84.25 72 VAL A O 1
ATOM 585 N N . ARG A 1 73 ? 12.094 -17.568 2.814 1.00 85.00 73 ARG A N 1
ATOM 586 C CA . ARG A 1 73 ? 12.361 -16.155 2.578 1.00 85.00 73 ARG A CA 1
ATOM 587 C C . ARG A 1 73 ? 11.440 -15.315 3.447 1.00 85.00 73 ARG A C 1
ATOM 589 O O . ARG A 1 73 ? 10.244 -15.583 3.563 1.00 85.00 73 ARG A O 1
ATOM 596 N N . ARG A 1 74 ? 12.010 -14.268 4.040 1.00 90.81 74 ARG A N 1
ATOM 597 C CA . ARG A 1 74 ? 11.277 -13.267 4.810 1.00 90.81 74 ARG A CA 1
ATOM 598 C C . ARG A 1 74 ? 11.333 -11.926 4.094 1.00 90.81 74 ARG A C 1
ATOM 600 O O . ARG A 1 74 ? 12.374 -11.271 4.124 1.00 90.81 74 ARG A O 1
ATOM 607 N N . ASP A 1 75 ? 10.204 -11.503 3.547 1.00 91.56 75 ASP A N 1
ATOM 608 C CA . ASP A 1 75 ? 10.030 -10.150 3.028 1.00 91.56 75 ASP A CA 1
ATOM 609 C C . ASP A 1 75 ? 9.503 -9.226 4.136 1.00 91.56 75 ASP A C 1
ATOM 611 O O . ASP A 1 75 ? 8.841 -9.656 5.091 1.00 91.56 75 ASP A O 1
ATOM 615 N N . VAL A 1 76 ? 9.823 -7.936 4.030 1.00 94.12 76 VAL A N 1
ATOM 616 C CA . VAL A 1 76 ? 9.363 -6.911 4.971 1.00 94.12 76 VAL A CA 1
ATOM 617 C C . VAL A 1 76 ? 8.703 -5.791 4.189 1.00 94.12 76 VAL A C 1
ATOM 619 O O . VAL A 1 76 ? 9.328 -5.212 3.310 1.00 94.12 76 VAL A O 1
ATOM 622 N N . VAL A 1 77 ? 7.466 -5.462 4.548 1.00 96.25 77 VAL A N 1
ATOM 623 C CA . VAL A 1 77 ? 6.773 -4.266 4.061 1.00 96.25 77 VAL A CA 1
ATOM 624 C C . VAL A 1 77 ? 6.693 -3.273 5.211 1.00 96.25 77 VAL A C 1
ATOM 626 O O . VAL A 1 77 ? 6.181 -3.600 6.287 1.00 96.25 77 VAL A O 1
ATOM 629 N N . ARG A 1 78 ? 7.227 -2.070 5.011 1.00 95.56 78 ARG A N 1
ATOM 630 C CA . ARG A 1 78 ? 7.265 -1.013 6.023 1.00 95.56 78 ARG A CA 1
ATOM 631 C C . ARG A 1 78 ? 6.366 0.143 5.628 1.00 95.56 78 ARG A C 1
ATOM 633 O O . ARG A 1 78 ? 6.290 0.528 4.466 1.00 95.56 78 ARG A O 1
ATOM 640 N N . ALA A 1 79 ? 5.746 0.729 6.634 1.00 94.44 79 ALA A N 1
ATOM 641 C CA . ALA A 1 79 ? 4.982 1.953 6.507 1.00 94.44 79 ALA A CA 1
ATOM 642 C C . ALA A 1 79 ? 5.183 2.736 7.799 1.00 94.44 79 ALA A C 1
ATOM 644 O O . ALA A 1 79 ? 4.891 2.208 8.864 1.00 94.44 79 ALA A O 1
ATOM 645 N N . GLY A 1 80 ? 5.755 3.932 7.750 1.00 91.25 80 GLY A N 1
ATOM 646 C CA . GLY A 1 80 ? 6.099 4.670 8.956 1.00 91.25 80 GLY A CA 1
ATOM 647 C C . GLY A 1 80 ? 6.545 6.090 8.674 1.00 91.25 80 GLY A C 1
ATOM 648 O O . GLY A 1 80 ? 7.044 6.409 7.596 1.00 91.25 80 GLY A O 1
ATOM 649 N N . LEU A 1 81 ? 6.353 6.938 9.676 1.00 89.12 81 LEU A N 1
ATOM 650 C CA . LEU A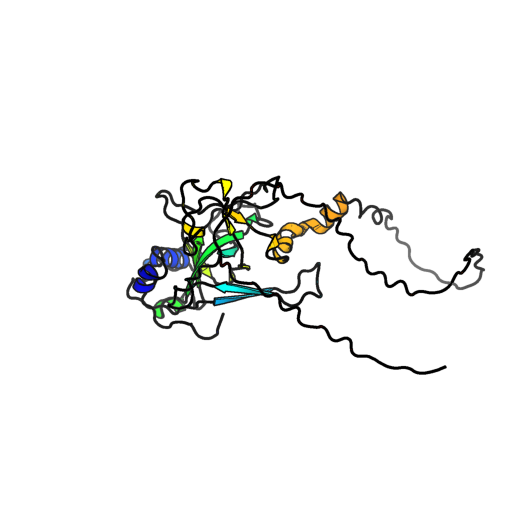 1 81 ? 6.705 8.346 9.601 1.00 89.12 81 LEU A CA 1
ATOM 651 C C . LEU A 1 81 ? 8.220 8.555 9.586 1.00 89.12 81 LEU A C 1
ATOM 653 O O . LEU A 1 81 ? 8.954 7.742 10.159 1.00 89.12 81 LEU A O 1
ATOM 657 N N . PRO A 1 82 ? 8.688 9.667 8.994 1.00 85.44 82 PRO A N 1
ATOM 658 C CA . PRO A 1 82 ? 10.061 10.098 9.187 1.00 85.44 82 PRO A CA 1
ATOM 659 C C . PRO A 1 82 ? 10.335 10.329 10.674 1.00 85.44 82 PRO A C 1
ATOM 661 O O . PRO A 1 82 ? 9.503 10.856 11.420 1.00 85.44 82 PRO A O 1
ATOM 664 N N . THR A 1 83 ? 11.529 9.942 11.101 1.00 84.31 83 THR A N 1
ATOM 665 C CA . THR A 1 83 ? 12.066 10.257 12.424 1.00 84.31 83 THR A CA 1
ATOM 666 C C . THR A 1 83 ? 13.267 11.187 12.267 1.00 84.31 83 THR A C 1
ATOM 668 O O . THR A 1 83 ? 13.724 11.452 11.160 1.00 84.31 83 THR A O 1
ATOM 671 N N . ARG A 1 84 ? 13.831 11.680 13.376 1.00 79.25 84 ARG A N 1
ATOM 672 C CA . ARG A 1 84 ? 15.055 12.502 13.316 1.00 79.25 84 ARG A CA 1
ATOM 673 C C . ARG A 1 84 ? 16.253 11.775 12.692 1.00 79.25 84 ARG A C 1
ATOM 675 O O . ARG A 1 84 ? 17.185 12.441 12.263 1.00 79.25 84 ARG A O 1
ATOM 682 N N . ARG A 1 85 ? 16.267 10.438 12.728 1.00 79.12 85 ARG A N 1
ATOM 683 C CA . ARG A 1 85 ? 17.403 9.616 12.284 1.00 79.12 85 ARG A CA 1
ATOM 684 C C . ARG A 1 85 ? 17.158 8.936 10.944 1.00 79.12 85 ARG A C 1
ATOM 686 O O . ARG A 1 85 ? 18.109 8.730 10.205 1.00 79.12 85 ARG A O 1
ATOM 693 N N . ASP A 1 86 ? 15.903 8.618 10.646 1.00 78.75 86 ASP A N 1
ATOM 694 C CA . ASP A 1 86 ? 15.529 7.804 9.495 1.00 78.75 86 ASP A CA 1
ATOM 695 C C . ASP A 1 86 ? 14.443 8.499 8.664 1.00 78.75 86 ASP A C 1
ATOM 697 O O . ASP A 1 86 ? 13.490 9.035 9.245 1.00 78.75 86 ASP A O 1
ATOM 701 N N . PRO A 1 87 ? 14.530 8.460 7.322 1.00 83.19 87 PRO A N 1
ATOM 702 C CA . PRO A 1 87 ? 13.457 8.944 6.464 1.00 83.19 87 PRO A CA 1
ATOM 703 C C . PRO A 1 87 ? 12.177 8.125 6.672 1.00 83.19 87 PRO A C 1
ATOM 705 O O . PRO A 1 87 ? 12.202 6.997 7.163 1.00 83.19 87 PRO A O 1
ATOM 708 N N . GLY A 1 88 ? 11.039 8.700 6.284 1.00 85.00 88 GLY A N 1
ATOM 709 C CA . GLY A 1 88 ? 9.770 7.980 6.295 1.00 85.00 88 GLY A CA 1
ATOM 710 C C . GLY A 1 88 ? 9.804 6.811 5.316 1.00 85.00 88 GLY A C 1
ATOM 711 O O . GLY A 1 88 ? 10.430 6.889 4.259 1.00 85.00 88 GLY A O 1
ATOM 712 N N . PHE A 1 89 ? 9.108 5.731 5.657 1.00 88.62 89 PHE A N 1
ATOM 713 C CA . PHE A 1 89 ? 9.005 4.549 4.808 1.00 88.62 89 PHE A CA 1
ATOM 714 C C . PHE A 1 89 ? 7.557 4.369 4.363 1.00 88.62 89 PHE A C 1
ATOM 716 O O . PHE A 1 89 ? 6.620 4.506 5.146 1.00 88.62 89 PHE A O 1
ATOM 723 N N . SER A 1 90 ? 7.352 4.055 3.094 1.00 92.00 90 SER A N 1
ATOM 724 C CA . SER A 1 90 ? 6.050 3.661 2.553 1.00 92.00 90 SER A CA 1
ATOM 725 C C . SER A 1 90 ? 6.327 2.708 1.404 1.00 92.00 90 SER A C 1
ATOM 727 O O . SER A 1 90 ? 6.319 3.110 0.238 1.00 92.00 90 SER A O 1
ATOM 729 N N . ASP A 1 91 ? 6.686 1.479 1.772 1.00 95.75 91 ASP A N 1
ATOM 730 C CA . ASP A 1 91 ? 7.065 0.432 0.832 1.00 95.75 91 ASP A CA 1
ATOM 731 C C . ASP A 1 91 ? 5.848 0.031 -0.028 1.00 95.75 91 ASP A C 1
ATOM 733 O O . ASP A 1 91 ? 4.683 0.216 0.352 1.00 95.75 91 ASP A O 1
ATOM 737 N N . VAL A 1 92 ? 6.118 -0.525 -1.209 1.00 96.88 92 VAL A N 1
ATOM 738 C CA . VAL A 1 92 ? 5.080 -1.028 -2.114 1.00 96.88 92 VAL A CA 1
ATOM 739 C C . VAL A 1 92 ? 4.907 -2.527 -1.899 1.00 96.88 92 VAL A C 1
ATOM 741 O O . VAL A 1 92 ? 5.867 -3.263 -1.662 1.00 96.88 92 VAL A O 1
ATOM 744 N N . ALA A 1 93 ? 3.663 -2.983 -1.966 1.00 96.12 93 ALA A N 1
ATOM 745 C CA . ALA A 1 93 ? 3.326 -4.388 -1.856 1.00 96.12 93 ALA A CA 1
ATOM 746 C C . ALA A 1 93 ? 2.371 -4.820 -2.971 1.00 96.12 93 ALA A C 1
ATOM 748 O O . ALA A 1 93 ? 1.576 -4.023 -3.475 1.00 96.12 93 ALA A O 1
ATOM 749 N N . LEU A 1 94 ? 2.439 -6.097 -3.342 1.00 94.31 94 LEU A N 1
ATOM 750 C CA . LEU A 1 94 ? 1.438 -6.729 -4.188 1.00 94.31 94 LEU A CA 1
ATOM 751 C C . LEU A 1 94 ? 0.268 -7.199 -3.337 1.00 94.31 94 LEU A C 1
ATOM 753 O O . LEU A 1 94 ? 0.434 -8.015 -2.427 1.00 94.31 94 LEU A O 1
ATOM 757 N N . ILE A 1 95 ? -0.915 -6.708 -3.680 1.00 93.75 95 ILE A N 1
ATOM 758 C CA . ILE A 1 95 ? -2.184 -7.157 -3.124 1.00 93.75 95 ILE A CA 1
ATOM 759 C C . ILE A 1 95 ? -2.878 -8.083 -4.114 1.00 93.75 95 ILE A C 1
ATOM 761 O O . ILE A 1 95 ? -2.849 -7.851 -5.324 1.00 93.75 95 ILE A O 1
ATOM 765 N N . LEU A 1 96 ? -3.502 -9.137 -3.597 1.00 88.62 96 LEU A N 1
ATOM 766 C CA . LEU A 1 96 ? -4.355 -10.009 -4.393 1.00 88.62 96 LEU A CA 1
ATOM 767 C C . LEU A 1 96 ? -5.696 -9.310 -4.645 1.00 88.62 96 LEU A C 1
ATOM 769 O O . LEU A 1 96 ? -6.459 -9.052 -3.710 1.00 88.62 96 LEU A O 1
ATOM 773 N N . GLU A 1 97 ? -6.005 -9.031 -5.907 1.00 79.75 97 GLU A N 1
ATOM 774 C CA . GLU A 1 97 ? -7.289 -8.470 -6.303 1.00 79.75 97 GLU A CA 1
ATOM 775 C C . GLU A 1 97 ? -8.334 -9.589 -6.308 1.00 79.75 97 GLU A C 1
ATOM 777 O O . GLU A 1 97 ? -8.485 -10.347 -7.266 1.00 79.75 97 GLU A O 1
ATOM 782 N N . LYS A 1 98 ? -9.042 -9.738 -5.185 1.00 69.31 98 LYS A N 1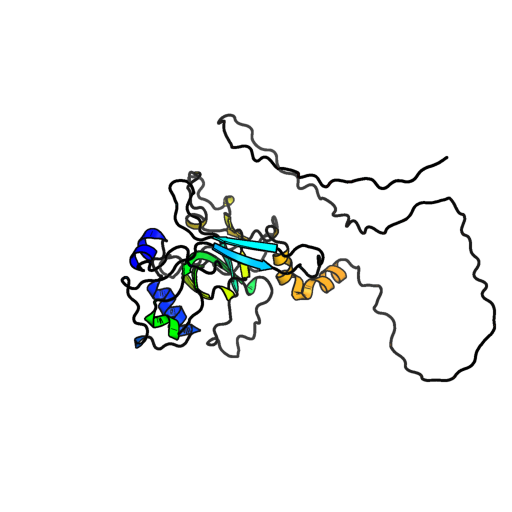
ATOM 783 C CA . LYS A 1 98 ? -10.144 -10.698 -5.100 1.00 69.31 98 LYS A CA 1
ATOM 784 C C . LYS A 1 98 ? -11.287 -10.205 -5.991 1.00 69.31 98 LYS A C 1
ATOM 786 O O . LYS A 1 98 ? -11.660 -9.034 -5.864 1.00 69.31 98 LYS A O 1
ATOM 791 N N . PRO A 1 99 ? -11.872 -11.064 -6.849 1.00 55.50 99 PRO A N 1
ATOM 792 C CA . PRO A 1 99 ? -13.041 -10.683 -7.622 1.00 55.50 99 PRO A CA 1
ATOM 793 C C . PRO A 1 99 ? -14.101 -10.169 -6.651 1.00 55.50 99 PRO A C 1
ATOM 795 O O . PRO A 1 99 ? -14.412 -10.798 -5.633 1.00 55.50 99 PRO A O 1
ATOM 798 N N . SER A 1 100 ? -14.601 -8.964 -6.921 1.00 47.47 100 SER A N 1
ATOM 799 C CA . SER A 1 100 ? -15.719 -8.426 -6.161 1.00 47.47 100 SER A CA 1
ATOM 800 C C . SER A 1 100 ? -16.856 -9.429 -6.310 1.00 47.47 100 SER A C 1
ATOM 802 O O . SER A 1 100 ? -17.302 -9.653 -7.428 1.00 47.47 100 SER A O 1
ATOM 804 N N . ARG A 1 101 ? -17.355 -10.006 -5.209 1.00 46.56 101 ARG A N 1
ATOM 805 C CA . ARG A 1 101 ? -18.497 -10.952 -5.201 1.00 46.56 101 ARG A CA 1
ATOM 806 C C . ARG A 1 101 ? -19.811 -10.357 -5.760 1.00 46.56 101 ARG A C 1
ATOM 808 O O . ARG A 1 101 ? -20.860 -10.970 -5.636 1.00 46.56 101 ARG A O 1
ATOM 815 N N . HIS A 1 102 ? -19.752 -9.136 -6.291 1.00 43.28 102 HIS A N 1
ATOM 816 C CA . HIS A 1 102 ? -20.815 -8.387 -6.951 1.00 43.28 102 HIS A CA 1
ATOM 817 C C . HIS A 1 102 ? -20.623 -8.269 -8.470 1.00 43.28 102 HIS A C 1
ATOM 819 O O . HIS A 1 102 ? -21.489 -7.705 -9.133 1.00 43.28 102 HIS A O 1
ATOM 825 N N . ARG A 1 103 ? -19.510 -8.753 -9.038 1.00 45.12 103 ARG A N 1
ATOM 826 C CA . ARG A 1 103 ? -19.427 -8.928 -10.489 1.00 45.12 103 ARG A CA 1
ATOM 827 C C . ARG A 1 103 ? -20.224 -10.173 -10.864 1.00 45.12 103 ARG A C 1
ATOM 829 O O . ARG A 1 103 ? -20.150 -11.177 -10.163 1.00 45.12 103 ARG A O 1
ATOM 836 N N . SER A 1 104 ? -21.034 -10.021 -11.909 1.00 42.31 104 SER A N 1
ATOM 837 C CA . SER A 1 104 ? -21.914 -11.035 -12.496 1.00 42.31 104 SER A CA 1
ATOM 838 C C . SER A 1 104 ? -21.245 -12.413 -12.550 1.00 42.31 104 SER A C 1
ATOM 840 O O . SER A 1 104 ? -20.053 -12.488 -12.844 1.00 42.31 104 SER A O 1
ATOM 842 N N . GLU A 1 105 ? -22.016 -13.488 -12.348 1.00 49.22 105 GLU A N 1
ATOM 843 C CA . GLU A 1 105 ? -21.603 -14.890 -12.578 1.00 49.22 105 GLU A CA 1
ATOM 844 C C . GLU A 1 105 ? -20.993 -15.124 -13.979 1.00 49.22 105 GLU A C 1
ATOM 846 O O . GLU A 1 105 ? -20.361 -16.148 -14.215 1.00 49.22 105 GLU A O 1
ATOM 851 N N . ASN A 1 106 ? -21.113 -14.144 -14.882 1.00 46.50 106 ASN A N 1
ATOM 852 C CA . ASN A 1 106 ? -20.529 -14.140 -16.219 1.00 46.50 106 ASN A CA 1
ATOM 853 C C . ASN A 1 106 ? -19.102 -13.553 -16.320 1.00 46.50 106 ASN A C 1
ATOM 855 O O . ASN A 1 106 ? -18.555 -13.548 -17.422 1.00 46.50 106 ASN A O 1
ATOM 859 N N . ASP A 1 107 ? -18.468 -13.068 -15.241 1.00 49.12 107 ASP A N 1
ATOM 860 C CA . ASP A 1 107 ? -17.033 -12.698 -15.261 1.00 49.12 107 ASP A CA 1
ATOM 861 C C . ASP A 1 107 ? -16.177 -13.977 -15.115 1.00 49.12 107 ASP A C 1
ATOM 863 O O . ASP A 1 107 ? -15.497 -14.203 -14.116 1.00 49.12 107 ASP A O 1
ATOM 867 N N . VAL A 1 108 ? -16.282 -14.858 -16.120 1.00 47.81 108 VAL A N 1
ATOM 868 C CA . VAL A 1 108 ? -15.592 -16.163 -16.239 1.00 47.81 108 VAL A CA 1
ATOM 869 C C . VAL A 1 108 ? -14.092 -15.992 -16.535 1.00 47.81 108 VAL A C 1
ATOM 871 O O . VAL A 1 108 ? -13.359 -16.969 -16.673 1.00 47.81 108 VAL A O 1
ATOM 874 N N . TYR A 1 109 ? -13.586 -14.757 -16.601 1.00 51.53 109 TYR A N 1
ATOM 875 C CA . TYR A 1 109 ? -12.151 -14.514 -16.676 1.00 51.53 109 TYR A CA 1
ATOM 876 C C . TYR A 1 109 ? -11.520 -14.708 -15.297 1.00 51.53 109 TYR A C 1
ATOM 878 O O . TYR A 1 109 ? -11.277 -13.765 -14.538 1.00 51.53 109 TYR A O 1
ATOM 886 N N . GLU A 1 110 ? -11.231 -15.970 -14.979 1.00 59.62 110 GLU A N 1
ATOM 887 C CA . GLU A 1 110 ? -10.283 -16.303 -13.929 1.00 59.62 110 GLU A CA 1
ATOM 888 C C . GLU A 1 110 ? -8.967 -15.598 -14.283 1.00 59.62 110 GLU A C 1
ATOM 890 O O . GLU A 1 110 ? -8.322 -15.873 -15.290 1.00 59.62 110 GLU A O 1
ATOM 895 N N . LYS A 1 111 ? -8.618 -14.569 -13.512 1.00 64.44 111 LYS A N 1
ATOM 896 C CA . LYS A 1 111 ? -7.358 -13.858 -13.703 1.00 64.44 111 LYS A CA 1
ATOM 897 C C . LYS A 1 111 ? -6.225 -14.836 -13.376 1.00 64.44 111 LYS A C 1
ATOM 899 O O . LYS A 1 111 ? -6.286 -15.539 -12.364 1.00 64.44 111 LYS A O 1
ATOM 904 N N . TYR A 1 112 ? -5.162 -14.846 -14.173 1.00 63.84 112 TYR A N 1
ATOM 905 C CA . TYR A 1 112 ? -3.973 -15.672 -13.936 1.00 63.84 112 TYR A CA 1
ATOM 906 C C . TYR A 1 112 ? -2.720 -14.800 -13.843 1.00 63.84 112 TYR A C 1
ATOM 908 O O . TYR A 1 112 ? -2.750 -13.611 -14.147 1.00 63.84 112 TYR A O 1
ATOM 916 N N . GLY A 1 113 ? -1.619 -15.379 -13.358 1.00 75.38 113 GLY A N 1
ATOM 917 C CA . GLY A 1 113 ? -0.335 -14.682 -13.280 1.00 75.38 113 GLY A CA 1
ATOM 918 C C . GLY A 1 113 ? -0.400 -13.340 -12.554 1.00 75.38 113 GLY A C 1
ATOM 919 O O . GLY A 1 113 ? -1.002 -13.240 -11.479 1.00 75.38 113 GLY A O 1
ATOM 920 N N . LEU A 1 114 ? 0.240 -12.326 -13.144 1.00 79.25 114 LEU A N 1
ATOM 921 C CA . LEU A 1 114 ? 0.303 -10.964 -12.612 1.00 79.25 114 LEU A CA 1
ATOM 922 C C . LEU A 1 114 ? -1.036 -10.216 -12.661 1.00 79.25 114 LEU A C 1
ATOM 924 O O . LEU A 1 114 ? -1.227 -9.310 -11.853 1.00 79.25 114 LEU A O 1
ATOM 928 N N . ASP A 1 115 ? -1.990 -10.628 -13.500 1.00 79.50 115 ASP A N 1
ATOM 929 C CA . ASP A 1 115 ? -3.283 -9.940 -13.655 1.00 79.50 115 ASP A CA 1
ATOM 930 C C . ASP A 1 115 ? -4.162 -10.023 -12.400 1.00 79.50 115 ASP A C 1
ATOM 932 O O . ASP A 1 115 ? -5.053 -9.195 -12.191 1.00 79.50 115 ASP A O 1
ATOM 936 N N . ARG A 1 116 ? -3.900 -11.018 -11.539 1.00 82.81 116 ARG A N 1
ATOM 937 C CA . ARG A 1 116 ? -4.524 -11.164 -10.212 1.00 82.81 116 ARG A CA 1
ATOM 938 C C . ARG A 1 116 ? -3.989 -10.195 -9.174 1.00 82.81 116 ARG A C 1
ATOM 940 O O . ARG A 1 116 ? -4.570 -10.088 -8.094 1.00 82.81 116 ARG A O 1
ATOM 947 N N . TYR A 1 117 ? -2.855 -9.565 -9.445 1.00 89.44 117 TYR A N 1
ATOM 948 C CA . TYR A 1 117 ? -2.161 -8.744 -8.476 1.00 89.44 117 TYR A CA 1
ATOM 949 C C . TYR A 1 117 ? -2.227 -7.284 -8.867 1.00 89.44 117 TYR A C 1
ATOM 951 O O . TYR A 1 117 ? -2.234 -6.897 -10.034 1.00 89.44 117 TYR A O 1
ATOM 959 N N . ARG A 1 118 ? -2.214 -6.453 -7.836 1.00 92.94 118 ARG A N 1
ATOM 960 C CA . ARG A 1 118 ? -2.154 -5.011 -7.980 1.00 92.94 118 ARG A CA 1
ATOM 961 C C . ARG A 1 118 ? -1.097 -4.474 -7.038 1.00 92.94 118 ARG A C 1
ATOM 963 O O . ARG A 1 118 ? -0.977 -4.952 -5.913 1.00 92.94 118 ARG A O 1
ATOM 970 N N . ALA A 1 119 ? -0.306 -3.507 -7.485 1.00 96.25 119 ALA A N 1
ATOM 971 C CA . ALA A 1 119 ? 0.601 -2.819 -6.579 1.00 96.25 119 ALA A CA 1
ATOM 972 C C . ALA A 1 119 ? -0.173 -1.803 -5.733 1.00 96.25 119 ALA A C 1
ATOM 974 O O . ALA A 1 119 ? -1.036 -1.077 -6.235 1.00 96.25 119 ALA A O 1
ATOM 975 N N . GLY A 1 120 ? 0.177 -1.728 -4.454 1.00 97.19 120 GLY A N 1
ATOM 976 C CA . GLY A 1 120 ? -0.293 -0.702 -3.540 1.00 97.19 120 GLY A CA 1
ATOM 977 C C . GLY A 1 120 ? 0.854 -0.190 -2.681 1.00 97.19 120 GLY A C 1
ATOM 978 O O . GLY A 1 120 ? 1.599 -0.974 -2.093 1.00 97.19 120 GLY A O 1
ATOM 979 N N . ARG A 1 121 ? 1.003 1.131 -2.605 1.00 97.06 121 ARG A N 1
ATOM 980 C CA . ARG A 1 121 ? 1.911 1.778 -1.659 1.00 97.06 121 ARG A CA 1
ATOM 981 C C . ARG A 1 121 ? 1.263 1.758 -0.284 1.00 97.06 121 ARG A C 1
ATOM 983 O O . ARG A 1 121 ? 0.198 2.347 -0.101 1.00 97.06 121 ARG A O 1
ATOM 990 N N . VAL A 1 122 ? 1.892 1.103 0.684 1.00 97.25 122 VAL A N 1
ATOM 991 C CA . VAL A 1 122 ? 1.328 1.000 2.032 1.00 97.25 122 VAL A CA 1
ATOM 992 C C . VAL A 1 122 ? 1.632 2.273 2.814 1.00 97.25 122 VAL A C 1
ATOM 994 O O . VAL A 1 122 ? 2.797 2.630 2.991 1.00 97.25 122 VAL A O 1
ATOM 997 N N . ARG A 1 123 ? 0.588 2.945 3.314 1.00 95.75 123 ARG A N 1
ATOM 998 C CA . ARG A 1 123 ? 0.753 4.111 4.202 1.00 95.75 123 ARG A CA 1
ATOM 999 C C . ARG A 1 123 ? 0.651 3.745 5.671 1.00 95.75 123 ARG A C 1
ATOM 1001 O O . ARG A 1 123 ? 1.371 4.315 6.482 1.00 95.75 123 ARG A O 1
ATOM 1008 N N . VAL A 1 124 ? -0.216 2.795 6.024 1.00 95.94 124 VAL A N 1
ATOM 1009 C CA . VAL A 1 124 ? -0.385 2.376 7.419 1.00 95.94 124 VAL A CA 1
ATOM 1010 C C . VAL A 1 124 ? -0.944 0.959 7.536 1.00 95.94 124 VAL A C 1
ATOM 1012 O O . VAL A 1 124 ? -1.825 0.559 6.773 1.00 95.94 124 VAL A O 1
ATOM 1015 N N . PHE A 1 125 ? -0.452 0.212 8.527 1.00 97.88 125 PHE A N 1
ATOM 1016 C CA . PHE A 1 125 ? -1.083 -1.011 9.024 1.00 97.88 125 PHE A CA 1
ATOM 1017 C C . PHE A 1 125 ? -1.811 -0.705 10.327 1.00 97.88 125 PHE A C 1
ATOM 1019 O O . PHE A 1 125 ? -1.210 -0.120 11.228 1.00 97.88 125 PHE A O 1
ATOM 1026 N N . PHE A 1 126 ? -3.072 -1.112 10.455 1.00 98.00 126 PHE A N 1
ATOM 1027 C CA . PHE A 1 126 ? -3.899 -0.718 11.590 1.00 98.00 126 PHE A CA 1
ATOM 1028 C C . PHE A 1 126 ? -4.937 -1.770 12.001 1.00 98.00 126 PHE A C 1
ATOM 1030 O O . PHE A 1 126 ? -5.193 -2.739 11.286 1.00 98.00 126 PHE A O 1
ATOM 1037 N N . THR A 1 127 ? -5.556 -1.571 13.163 1.00 97.75 127 THR A N 1
ATOM 1038 C CA . THR A 1 127 ? -6.812 -2.240 13.552 1.00 97.75 127 THR A CA 1
ATOM 1039 C C . THR A 1 127 ? -7.959 -1.248 13.548 1.00 97.75 127 THR A C 1
ATOM 1041 O O . THR A 1 127 ? -7.745 -0.079 13.852 1.00 97.75 127 THR A O 1
ATOM 1044 N N . LEU A 1 128 ? -9.184 -1.716 13.312 1.00 97.94 128 LEU A N 1
ATOM 1045 C CA . LEU A 1 128 ? -10.376 -0.881 13.479 1.00 97.94 128 LEU A CA 1
ATOM 1046 C C . LEU A 1 128 ? -10.490 -0.306 14.908 1.00 97.94 128 LEU A C 1
ATOM 1048 O O . LEU A 1 128 ? -9.974 -0.926 15.850 1.00 97.94 128 LEU A O 1
ATOM 1052 N N . PRO A 1 129 ? -11.196 0.829 15.080 1.00 97.50 129 PRO A N 1
ATOM 1053 C CA . PRO A 1 129 ? -11.579 1.331 16.396 1.00 97.50 129 PRO A CA 1
ATOM 1054 C C . PRO A 1 129 ? -12.289 0.270 17.229 1.00 97.50 129 PRO A C 1
ATOM 1056 O O . PRO A 1 129 ? -12.972 -0.595 16.677 1.00 97.50 129 PRO A O 1
ATOM 1059 N N . ALA A 1 130 ? -12.140 0.335 18.554 1.00 96.19 130 ALA A N 1
ATOM 1060 C CA . ALA A 1 130 ? -12.580 -0.717 19.473 1.00 96.19 130 ALA A CA 1
ATOM 1061 C C . ALA A 1 130 ? -14.031 -1.168 19.238 1.00 96.19 130 ALA A C 1
ATOM 1063 O O . ALA A 1 130 ? -14.294 -2.368 19.166 1.00 96.19 130 ALA A O 1
ATOM 1064 N N . HIS A 1 131 ? -14.942 -0.218 19.027 1.00 95.81 131 HIS A N 1
ATOM 1065 C CA . HIS A 1 131 ? -16.358 -0.483 18.780 1.00 95.81 131 HIS A CA 1
ATOM 1066 C C . HIS A 1 131 ? -16.664 -1.039 17.388 1.00 95.81 131 HIS A C 1
ATOM 1068 O O . HIS A 1 131 ? -17.765 -1.511 17.194 1.00 95.81 131 HIS A O 1
ATOM 1074 N N . LEU A 1 132 ? -15.738 -1.022 16.425 1.00 96.94 132 LEU A N 1
ATOM 1075 C CA . LEU A 1 132 ? -15.915 -1.638 15.098 1.00 96.94 132 LEU A CA 1
ATOM 1076 C C . LEU A 1 132 ? -15.161 -2.969 14.959 1.00 96.94 132 LEU A C 1
ATOM 1078 O O . LEU A 1 132 ? -15.334 -3.685 13.972 1.00 96.94 132 LEU A O 1
ATOM 1082 N N . ARG A 1 133 ? -14.339 -3.344 15.949 1.00 95.19 133 ARG A N 1
ATOM 1083 C CA . ARG A 1 133 ? -13.561 -4.597 15.924 1.00 95.19 133 ARG A CA 1
ATOM 1084 C C . ARG A 1 133 ? -14.425 -5.852 15.959 1.00 95.19 133 ARG A C 1
ATOM 1086 O O . ARG A 1 133 ? -13.946 -6.904 15.545 1.00 95.19 133 ARG A O 1
ATOM 1093 N N . PHE A 1 134 ? -15.671 -5.759 16.424 1.00 94.88 134 PHE A N 1
ATOM 1094 C CA . PHE A 1 134 ? -16.592 -6.894 16.393 1.00 94.88 134 PHE A CA 1
ATOM 1095 C C . PHE A 1 134 ? -16.986 -7.282 14.960 1.00 94.88 134 PHE A C 1
ATOM 1097 O O . PHE A 1 134 ? -17.200 -8.459 14.694 1.00 94.88 134 PHE A O 1
ATOM 1104 N N . PHE A 1 135 ? -17.017 -6.322 14.026 1.00 95.94 135 PHE A N 1
ATOM 1105 C CA . PHE A 1 135 ? -17.258 -6.600 12.609 1.00 95.94 135 PHE A CA 1
ATOM 1106 C C . PHE A 1 135 ? -16.040 -7.231 11.933 1.00 95.94 135 PHE A C 1
ATOM 1108 O O . PHE A 1 135 ? -16.175 -8.104 11.078 1.00 95.94 135 PHE A O 1
ATOM 1115 N N . TYR A 1 136 ? -14.837 -6.785 12.302 1.00 96.31 136 TYR A N 1
ATOM 1116 C CA . TYR A 1 136 ? -13.595 -7.347 11.787 1.00 96.31 136 TYR A CA 1
ATOM 1117 C C . TYR A 1 136 ? -12.457 -7.215 12.816 1.00 96.31 136 TYR A C 1
ATOM 1119 O O . TYR A 1 136 ? -11.940 -6.114 13.030 1.00 96.31 136 TYR A O 1
ATOM 1127 N N . PRO A 1 137 ? -12.020 -8.324 13.444 1.00 94.56 137 PRO A N 1
ATOM 1128 C CA . PRO A 1 137 ? -11.005 -8.282 14.498 1.00 94.56 137 PRO A CA 1
ATOM 1129 C C . PRO A 1 137 ? -9.566 -8.294 13.962 1.00 94.56 137 PRO A C 1
ATOM 1131 O O . PRO A 1 137 ? -8.626 -8.070 14.728 1.00 94.56 137 PRO A O 1
ATOM 1134 N N . GLY A 1 138 ? -9.385 -8.599 12.673 1.00 94.31 138 GLY A N 1
ATOM 1135 C CA . GLY A 1 138 ? -8.075 -8.724 12.043 1.00 94.31 138 GLY A CA 1
ATOM 1136 C C . GLY A 1 138 ? -7.398 -7.378 11.798 1.00 94.31 138 GLY A C 1
ATOM 1137 O O . GLY A 1 138 ? -8.007 -6.311 11.893 1.00 94.31 138 GLY A O 1
ATOM 1138 N N . GLN A 1 139 ? -6.122 -7.428 11.428 1.00 96.44 139 GLN A N 1
ATOM 1139 C CA . GLN A 1 139 ? -5.412 -6.232 11.000 1.00 96.44 139 GLN A CA 1
ATOM 1140 C C . GLN A 1 139 ? -5.658 -5.918 9.524 1.00 96.44 139 GLN A C 1
ATOM 1142 O O . GLN A 1 139 ? -5.874 -6.801 8.683 1.00 96.44 139 GLN A O 1
ATOM 1147 N N . LEU A 1 140 ? -5.597 -4.628 9.234 1.00 97.94 140 LEU A N 1
ATOM 1148 C CA . LEU A 1 140 ? -5.866 -4.021 7.946 1.00 97.94 140 LEU A CA 1
ATOM 1149 C C . LEU A 1 140 ? -4.651 -3.215 7.490 1.00 97.94 140 LEU A C 1
ATOM 1151 O O . LEU A 1 140 ? -3.808 -2.807 8.290 1.00 97.94 140 LEU A O 1
ATOM 1155 N N . ALA A 1 141 ? -4.575 -2.981 6.190 1.00 97.94 141 ALA A N 1
ATOM 1156 C CA . ALA A 1 141 ? -3.623 -2.082 5.569 1.00 97.94 141 ALA A CA 1
ATOM 1157 C C . ALA A 1 141 ? -4.394 -1.045 4.756 1.00 97.94 141 ALA A C 1
ATOM 1159 O O . ALA A 1 141 ? -5.322 -1.404 4.031 1.00 97.94 141 ALA A O 1
ATOM 1160 N N . TYR A 1 142 ? -4.008 0.223 4.878 1.00 97.81 142 TYR A N 1
ATOM 1161 C CA . TYR A 1 142 ? -4.465 1.297 4.002 1.00 97.81 142 TYR A CA 1
ATOM 1162 C C . TYR A 1 142 ? -3.382 1.568 2.957 1.00 97.81 142 TYR A C 1
ATOM 1164 O O . TYR A 1 142 ? -2.210 1.787 3.298 1.00 97.81 142 TYR A O 1
ATOM 1172 N N . LEU A 1 143 ? -3.780 1.528 1.687 1.00 97.00 143 LEU A N 1
ATOM 1173 C CA . LEU A 1 143 ? -2.882 1.619 0.545 1.00 97.00 143 LEU A CA 1
ATOM 1174 C C . LEU A 1 143 ? -3.344 2.690 -0.435 1.00 97.00 143 LEU A C 1
ATOM 1176 O O . LEU A 1 143 ? -4.539 2.839 -0.681 1.00 97.00 143 LEU A O 1
ATOM 1180 N N . GLU A 1 144 ? -2.378 3.353 -1.060 1.00 96.44 144 GLU A N 1
ATOM 1181 C CA . GLU A 1 144 ? -2.580 4.052 -2.329 1.00 96.44 144 GLU A CA 1
ATOM 1182 C C . GLU A 1 144 ? -2.346 3.070 -3.474 1.00 96.44 144 GLU A C 1
ATOM 1184 O O . GLU A 1 144 ? -1.329 2.373 -3.508 1.00 96.44 144 GLU A O 1
ATOM 1189 N N . LEU A 1 145 ? -3.283 3.002 -4.411 1.00 95.94 145 LEU A N 1
ATOM 1190 C CA . LEU A 1 145 ? -3.252 2.031 -5.491 1.00 95.94 145 LEU A CA 1
ATOM 1191 C C . LEU A 1 145 ? -2.472 2.538 -6.699 1.00 95.94 145 LEU A C 1
ATOM 1193 O O . LEU A 1 145 ? -2.525 3.705 -7.087 1.00 95.94 145 LEU A O 1
ATOM 1197 N N . PHE A 1 146 ? -1.798 1.599 -7.348 1.00 97.00 146 PHE A N 1
ATOM 1198 C CA . PHE A 1 146 ? -1.371 1.732 -8.734 1.00 97.00 146 PHE A CA 1
ATOM 1199 C C . PHE A 1 146 ? -2.403 1.054 -9.632 1.00 97.00 146 PHE A C 1
ATOM 1201 O O . PHE A 1 146 ? -3.164 0.209 -9.170 1.00 97.00 146 PHE A O 1
ATOM 1208 N N . ALA A 1 147 ? -2.485 1.420 -10.903 1.00 94.56 147 ALA A N 1
ATOM 1209 C CA . ALA A 1 147 ? -3.331 0.747 -11.879 1.00 94.56 147 ALA A CA 1
ATOM 1210 C C . ALA A 1 147 ? -2.906 -0.730 -12.047 1.00 94.56 147 ALA A C 1
ATOM 1212 O O . ALA A 1 147 ? -1.772 -1.091 -11.699 1.00 94.56 147 ALA A O 1
ATOM 1213 N N . PRO A 1 148 ? -3.781 -1.600 -12.582 1.00 92.81 148 PRO A N 1
ATOM 1214 C CA . PRO A 1 148 ? -3.370 -2.932 -13.015 1.00 92.81 148 PRO A CA 1
ATOM 1215 C C . PRO A 1 148 ? -2.125 -2.875 -13.908 1.00 92.81 148 PRO A C 1
ATOM 1217 O O . PRO A 1 148 ? -1.915 -1.901 -14.641 1.00 92.81 148 PRO A O 1
ATOM 1220 N N . PHE A 1 149 ? -1.279 -3.899 -13.817 1.00 91.94 149 PHE A N 1
ATOM 1221 C CA . PHE A 1 149 ? -0.096 -3.991 -14.664 1.00 91.94 149 PHE A CA 1
ATOM 1222 C C . PHE A 1 149 ? -0.501 -4.122 -16.130 1.00 91.94 149 PHE A C 1
ATOM 1224 O O . PHE A 1 149 ? -1.524 -4.718 -16.458 1.00 91.94 149 PHE A O 1
ATOM 1231 N N . ASN A 1 150 ? 0.309 -3.554 -17.020 1.00 87.94 150 ASN A N 1
ATOM 1232 C CA . ASN A 1 150 ? 0.121 -3.772 -18.444 1.00 87.94 150 ASN A CA 1
ATOM 1233 C C . ASN A 1 150 ? 0.403 -5.245 -18.774 1.00 87.94 150 ASN A C 1
ATOM 1235 O O . ASN A 1 150 ? 1.442 -5.777 -18.371 1.00 87.94 150 ASN A O 1
ATOM 1239 N N . ALA A 1 151 ? -0.509 -5.868 -19.522 1.00 82.50 151 ALA A N 1
ATOM 1240 C CA . ALA A 1 151 ? -0.384 -7.249 -19.971 1.00 82.50 151 ALA A CA 1
ATOM 1241 C C . ALA A 1 151 ? 0.866 -7.444 -20.844 1.00 82.50 151 ALA A C 1
ATOM 1243 O O . ALA A 1 151 ? 1.555 -8.454 -20.731 1.00 82.50 151 ALA A O 1
ATOM 1244 N N . SER A 1 152 ? 1.208 -6.454 -21.678 1.00 85.12 152 SER A N 1
ATOM 1245 C CA . SER A 1 152 ? 2.433 -6.499 -22.476 1.00 85.12 152 SER A CA 1
ATOM 1246 C C . SER A 1 152 ? 3.653 -6.103 -21.644 1.00 85.12 152 SER A C 1
ATOM 1248 O O . SER A 1 152 ? 3.694 -5.004 -21.076 1.00 85.12 152 SER A O 1
ATOM 1250 N N . VAL A 1 153 ? 4.683 -6.946 -21.656 1.00 88.88 153 VAL A N 1
ATOM 1251 C CA . VAL A 1 153 ? 6.017 -6.590 -21.158 1.00 88.88 153 VAL A CA 1
ATOM 1252 C C . VAL A 1 153 ? 6.751 -5.691 -22.147 1.00 88.88 153 VAL A C 1
ATOM 1254 O O . VAL A 1 153 ? 6.570 -5.793 -23.362 1.00 88.88 153 VAL A O 1
ATOM 1257 N N . SER A 1 154 ? 7.623 -4.823 -21.637 1.00 88.75 154 SER A N 1
ATOM 1258 C CA . SER A 1 154 ? 8.522 -4.050 -22.497 1.00 88.75 154 SER A CA 1
ATOM 1259 C C . SER A 1 154 ? 9.461 -4.984 -23.273 1.00 88.75 154 SER A C 1
ATOM 1261 O O . SER A 1 154 ? 10.065 -5.877 -22.672 1.00 88.75 154 SER A O 1
ATOM 1263 N N . PRO A 1 155 ? 9.649 -4.786 -24.590 1.00 88.19 155 PRO A N 1
ATOM 1264 C CA . PRO A 1 155 ? 10.523 -5.646 -25.385 1.00 88.19 155 PRO A CA 1
ATOM 1265 C C . PRO A 1 155 ? 12.001 -5.506 -24.993 1.00 88.19 155 PRO A C 1
ATOM 1267 O O . PRO A 1 155 ? 12.777 -6.432 -25.216 1.00 88.19 155 PRO A O 1
ATOM 1270 N N . PHE A 1 156 ? 12.383 -4.377 -24.387 1.00 88.50 156 PHE A N 1
ATOM 1271 C CA . PHE A 1 156 ? 13.773 -4.057 -24.061 1.00 88.50 156 PHE A CA 1
ATOM 1272 C C . PHE A 1 156 ? 14.202 -4.597 -22.697 1.00 88.50 156 PHE A C 1
ATOM 1274 O O . PHE A 1 156 ? 15.257 -5.209 -22.582 1.00 88.50 156 PHE A O 1
ATOM 1281 N N . ASN A 1 157 ? 13.388 -4.372 -21.661 1.00 87.88 157 ASN A N 1
ATOM 1282 C CA . ASN A 1 157 ? 13.734 -4.730 -20.280 1.00 87.88 157 ASN A CA 1
ATOM 1283 C C . ASN A 1 157 ? 12.889 -5.883 -19.717 1.00 87.88 157 ASN A C 1
ATOM 1285 O O . ASN A 1 157 ? 13.137 -6.316 -18.597 1.00 87.88 157 ASN A O 1
ATOM 1289 N N . ARG A 1 158 ? 11.897 -6.369 -20.479 1.00 89.12 158 ARG A N 1
ATOM 1290 C CA . ARG A 1 158 ? 10.974 -7.451 -20.096 1.00 89.12 158 ARG A CA 1
ATOM 1291 C C . ARG A 1 158 ? 10.173 -7.179 -18.817 1.00 89.12 158 ARG A C 1
ATOM 1293 O O . ARG A 1 158 ? 9.593 -8.098 -18.255 1.00 89.12 158 ARG A O 1
ATOM 1300 N N . LEU A 1 159 ? 10.085 -5.925 -18.370 1.00 91.44 159 LEU A N 1
ATOM 1301 C CA . LEU A 1 159 ? 9.332 -5.539 -17.178 1.00 91.44 159 LEU A CA 1
ATOM 1302 C C . LEU A 1 159 ? 7.886 -5.166 -17.524 1.00 91.44 159 LEU A C 1
ATOM 1304 O O . LEU A 1 159 ? 7.600 -4.592 -18.581 1.00 91.44 159 LEU A O 1
ATOM 1308 N N . HIS A 1 160 ? 6.982 -5.427 -16.582 1.00 92.56 160 HIS A N 1
ATOM 1309 C CA . HIS A 1 160 ? 5.608 -4.937 -16.628 1.00 92.56 160 HIS A CA 1
ATOM 1310 C C . HIS A 1 160 ? 5.544 -3.480 -16.175 1.00 92.56 160 HIS A C 1
ATOM 1312 O O . HIS A 1 160 ? 6.171 -3.097 -15.184 1.00 92.56 160 HIS A O 1
ATOM 1318 N N . SER A 1 161 ? 4.761 -2.659 -16.874 1.00 95.00 161 SER A N 1
ATOM 1319 C CA . SER A 1 161 ? 4.533 -1.267 -16.481 1.00 95.00 161 SER A CA 1
ATOM 1320 C C . SER A 1 161 ? 3.268 -1.103 -15.647 1.00 95.00 161 SER A C 1
ATOM 1322 O O . SER A 1 161 ? 2.267 -1.770 -15.899 1.00 95.00 161 SER A O 1
ATOM 1324 N N . THR A 1 162 ? 3.269 -0.131 -14.742 1.00 96.56 162 THR A N 1
ATOM 1325 C CA . THR A 1 162 ? 2.068 0.398 -14.087 1.00 96.56 162 THR A CA 1
ATOM 1326 C C . THR A 1 162 ? 2.164 1.925 -13.953 1.00 96.56 162 THR A C 1
ATOM 1328 O O . THR A 1 162 ? 3.170 2.543 -14.309 1.00 96.56 162 THR A O 1
ATOM 1331 N N . LYS A 1 163 ? 1.097 2.553 -13.471 1.00 96.94 163 LYS A N 1
ATOM 1332 C CA . LYS A 1 163 ? 0.980 3.987 -13.186 1.00 96.94 163 LYS A CA 1
ATOM 1333 C C . LYS A 1 163 ? 0.175 4.180 -11.901 1.00 96.94 163 LYS A C 1
ATOM 1335 O O . LYS A 1 163 ? -0.533 3.250 -11.521 1.00 96.94 163 LYS A O 1
ATOM 1340 N N . PRO A 1 164 ? 0.248 5.329 -11.213 1.00 96.94 164 PRO A N 1
ATOM 1341 C CA . PRO A 1 164 ? -0.679 5.627 -10.126 1.00 96.94 164 PRO A CA 1
ATOM 1342 C C . PRO A 1 164 ? -2.123 5.451 -10.599 1.00 96.94 164 PRO A C 1
ATOM 1344 O O . PRO A 1 164 ? -2.451 5.835 -11.725 1.00 96.94 164 PRO A O 1
ATOM 1347 N N . ASP A 1 165 ? -2.967 4.846 -9.767 1.00 95.88 165 ASP A N 1
ATOM 1348 C CA . ASP A 1 165 ? -4.397 4.831 -10.041 1.00 95.88 165 ASP A CA 1
ATOM 1349 C C . ASP A 1 165 ? -4.997 6.143 -9.562 1.00 95.88 165 ASP A C 1
ATOM 1351 O O . ASP A 1 165 ? -4.818 6.515 -8.402 1.00 95.88 165 ASP A O 1
ATOM 1355 N N . LEU A 1 166 ? -5.660 6.849 -10.469 1.00 94.31 166 LEU A N 1
ATOM 1356 C CA . LEU A 1 166 ? -6.227 8.163 -10.210 1.00 94.31 166 LEU A CA 1
ATOM 1357 C C . LEU A 1 166 ? -7.733 8.105 -10.441 1.00 94.31 166 LEU A C 1
ATOM 1359 O O . LEU A 1 166 ? -8.192 7.515 -11.420 1.00 94.31 166 LEU A O 1
ATOM 1363 N N . ASP A 1 167 ? -8.489 8.737 -9.554 1.00 89.12 167 ASP A N 1
ATOM 1364 C CA . ASP A 1 167 ? -9.920 8.927 -9.736 1.00 89.12 167 ASP A CA 1
ATOM 1365 C C . ASP A 1 167 ? -10.221 9.999 -10.803 1.00 89.12 167 ASP A C 1
ATOM 1367 O O . ASP A 1 167 ? -9.328 10.622 -11.384 1.00 89.12 167 ASP A O 1
ATOM 1371 N N . ALA A 1 168 ? -11.509 10.250 -11.056 1.00 88.12 168 ALA A N 1
ATOM 1372 C CA . ALA A 1 168 ? -11.952 11.257 -12.023 1.00 88.12 168 ALA A CA 1
ATOM 1373 C C . ALA A 1 168 ? -11.499 12.696 -11.688 1.00 88.12 168 ALA A C 1
ATOM 1375 O O . ALA A 1 168 ? -11.584 13.575 -12.542 1.00 88.12 168 ALA A O 1
ATOM 1376 N N . ARG A 1 169 ? -11.034 12.949 -10.458 1.00 89.19 169 ARG A N 1
ATOM 1377 C CA . ARG A 1 169 ? -10.522 14.245 -9.987 1.00 89.19 169 ARG A CA 1
ATOM 1378 C C . ARG A 1 169 ? -8.992 14.304 -10.012 1.00 89.19 169 ARG A C 1
ATOM 1380 O O . ARG A 1 169 ? -8.423 15.311 -9.601 1.00 89.19 169 ARG A O 1
ATOM 1387 N N . GLY A 1 170 ? -8.324 13.247 -10.476 1.00 89.69 170 GLY A N 1
ATOM 1388 C CA . GLY A 1 170 ? -6.866 13.147 -10.483 1.00 89.69 170 GLY A CA 1
ATOM 1389 C C . GLY A 1 170 ? -6.260 12.836 -9.112 1.00 89.69 170 GLY A C 1
ATOM 1390 O O . GLY A 1 170 ? -5.049 12.974 -8.942 1.00 89.69 170 GLY A O 1
ATOM 1391 N N . ILE A 1 171 ? -7.070 12.423 -8.132 1.00 90.81 171 ILE A N 1
ATOM 1392 C CA . ILE A 1 171 ? -6.612 12.061 -6.788 1.00 90.81 171 ILE A CA 1
ATOM 1393 C C . ILE A 1 171 ? -6.255 10.578 -6.776 1.00 90.81 171 ILE A C 1
ATOM 1395 O O . ILE A 1 171 ? -6.933 9.757 -7.389 1.00 90.81 171 ILE A O 1
ATOM 1399 N N . ARG A 1 172 ? -5.185 10.216 -6.061 1.00 92.88 172 ARG A N 1
ATOM 1400 C CA . ARG A 1 172 ? -4.771 8.816 -5.920 1.00 92.88 172 ARG A CA 1
ATOM 1401 C C . ARG A 1 172 ? -5.880 7.978 -5.290 1.00 92.88 172 ARG A C 1
ATOM 1403 O O . ARG A 1 172 ? -6.325 8.265 -4.178 1.00 92.88 172 ARG A O 1
ATOM 1410 N N . SER A 1 173 ? -6.272 6.917 -5.986 1.00 94.38 173 SER A N 1
ATOM 1411 C CA . SER A 1 173 ? -7.222 5.928 -5.489 1.00 94.38 173 SER A CA 1
ATOM 1412 C C . SER A 1 173 ? -6.634 5.197 -4.287 1.00 94.38 173 SER A C 1
ATOM 1414 O O . SER A 1 173 ? -5.474 4.779 -4.297 1.00 94.38 173 SER A O 1
ATOM 1416 N N . THR A 1 174 ? -7.442 5.000 -3.251 1.00 95.62 174 THR A N 1
ATOM 1417 C CA . THR A 1 174 ? -7.021 4.352 -2.006 1.00 95.62 174 THR A CA 1
ATOM 1418 C C . THR A 1 174 ? -7.920 3.178 -1.669 1.00 95.62 174 THR A C 1
ATOM 1420 O O . THR A 1 174 ? -9.083 3.130 -2.068 1.00 95.62 174 THR A O 1
ATOM 1423 N N . VAL A 1 175 ? -7.388 2.216 -0.919 1.00 95.69 175 VAL A N 1
ATOM 1424 C CA . VAL A 1 175 ? -8.159 1.056 -0.468 1.00 95.69 175 VAL A CA 1
ATOM 1425 C C . VAL A 1 175 ? -7.705 0.589 0.906 1.00 95.69 175 VAL A C 1
ATOM 1427 O O . VAL A 1 175 ? -6.542 0.734 1.282 1.00 95.69 175 VAL A O 1
ATOM 1430 N N . VAL A 1 176 ? -8.635 -0.021 1.637 1.00 97.25 176 VAL A N 1
ATOM 1431 C CA . VAL A 1 176 ? -8.346 -0.802 2.836 1.00 97.25 176 VAL A CA 1
ATOM 1432 C C . VAL A 1 176 ? -8.502 -2.284 2.518 1.00 97.25 176 VAL A C 1
ATOM 1434 O O . VAL A 1 176 ? -9.548 -2.721 2.036 1.00 97.25 176 VAL A O 1
ATOM 1437 N N . VAL A 1 177 ? -7.465 -3.068 2.807 1.00 96.06 177 VAL A N 1
ATOM 1438 C CA . VAL A 1 177 ? -7.476 -4.527 2.628 1.00 96.06 177 VAL A CA 1
ATOM 1439 C C . VAL A 1 177 ? -7.036 -5.238 3.907 1.00 96.06 177 VAL A C 1
ATOM 1441 O O . VAL A 1 177 ? -6.253 -4.687 4.685 1.00 96.06 177 VAL A O 1
ATOM 1444 N N . PRO A 1 178 ? -7.491 -6.478 4.140 1.00 96.81 178 PRO A N 1
ATOM 1445 C CA . PRO A 1 178 ? -6.872 -7.373 5.105 1.00 96.81 178 PRO A CA 1
ATOM 1446 C C . PRO A 1 178 ? -5.382 -7.521 4.842 1.00 96.81 178 PRO A C 1
ATOM 1448 O O . PRO A 1 178 ? -4.966 -7.701 3.701 1.00 96.81 178 PRO A O 1
ATOM 1451 N N . VAL A 1 179 ? -4.578 -7.545 5.902 1.00 96.19 179 VAL A N 1
ATOM 1452 C CA . VAL A 1 179 ? -3.138 -7.825 5.777 1.00 96.19 179 VAL A CA 1
ATOM 1453 C C . VAL A 1 179 ? -2.875 -9.180 5.103 1.00 96.19 179 VAL A C 1
ATOM 1455 O O . VAL A 1 179 ? -1.871 -9.335 4.419 1.00 96.19 179 VAL A O 1
ATOM 1458 N N . SER A 1 180 ? -3.796 -10.139 5.234 1.00 93.62 180 SER A N 1
ATOM 1459 C CA . SER A 1 180 ? -3.731 -11.444 4.564 1.00 93.62 180 SER A CA 1
ATOM 1460 C C . SER A 1 180 ? -3.881 -11.394 3.039 1.00 93.62 180 SER A C 1
ATOM 1462 O O . SER A 1 180 ? -3.606 -12.392 2.381 1.00 93.62 180 SER A O 1
ATOM 1464 N N . ASP A 1 181 ? -4.303 -10.264 2.468 1.00 94.06 181 ASP A N 1
ATOM 1465 C CA . ASP A 1 181 ? -4.346 -10.072 1.017 1.00 94.06 181 ASP A CA 1
ATOM 1466 C C . ASP A 1 181 ? -3.026 -9.536 0.449 1.00 94.06 181 ASP A C 1
ATOM 1468 O O . ASP A 1 181 ? -2.860 -9.506 -0.771 1.00 94.06 181 ASP A O 1
ATOM 1472 N N . ILE A 1 182 ? -2.099 -9.098 1.306 1.00 94.88 182 ILE A N 1
ATOM 1473 C CA . ILE A 1 182 ? -0.764 -8.675 0.889 1.00 94.88 182 ILE A CA 1
ATOM 1474 C C . ILE A 1 182 ? 0.085 -9.927 0.690 1.00 94.88 182 ILE A C 1
ATOM 1476 O O . ILE A 1 182 ? 0.360 -10.660 1.640 1.00 94.88 182 ILE A O 1
ATOM 1480 N N . VAL A 1 183 ? 0.504 -10.160 -0.552 1.00 92.19 183 VAL A N 1
ATOM 1481 C CA . VAL A 1 183 ? 1.174 -11.405 -0.942 1.00 92.19 183 VAL A CA 1
ATOM 1482 C C . VAL A 1 183 ? 2.682 -11.236 -1.028 1.00 92.19 183 VAL A C 1
ATOM 1484 O O . VAL A 1 183 ? 3.391 -12.136 -0.604 1.00 92.19 183 VAL A O 1
ATOM 1487 N N . PHE A 1 184 ? 3.184 -10.099 -1.517 1.00 91.00 184 PHE A N 1
ATOM 1488 C CA . PHE A 1 184 ? 4.625 -9.857 -1.657 1.00 91.00 184 PHE A CA 1
ATOM 1489 C C . PHE A 1 184 ? 4.987 -8.406 -1.363 1.00 91.00 184 PHE A C 1
ATOM 1491 O O . PHE A 1 184 ? 4.210 -7.500 -1.667 1.00 91.00 184 PHE A O 1
ATOM 1498 N N . ALA A 1 185 ? 6.194 -8.176 -0.845 1.00 94.19 185 ALA A N 1
ATOM 1499 C CA . ALA A 1 185 ? 6.841 -6.878 -1.004 1.00 94.19 185 ALA A CA 1
ATOM 1500 C C . ALA A 1 185 ? 7.274 -6.735 -2.470 1.00 94.19 185 ALA A C 1
ATOM 1502 O O . ALA A 1 185 ? 7.724 -7.706 -3.084 1.00 94.19 185 ALA A O 1
ATOM 1503 N N . CYS A 1 186 ? 7.132 -5.548 -3.055 1.00 93.12 186 CYS A N 1
ATOM 1504 C CA . CYS A 1 186 ? 7.549 -5.326 -4.435 1.00 93.12 186 CYS A CA 1
ATOM 1505 C C . CYS A 1 186 ? 8.223 -3.975 -4.625 1.00 93.12 186 CYS A C 1
ATOM 1507 O O . CYS A 1 186 ? 8.020 -3.033 -3.860 1.00 93.12 186 CYS A O 1
ATOM 1509 N N . HIS A 1 187 ? 9.055 -3.895 -5.660 1.00 93.62 187 HIS A N 1
ATOM 1510 C CA . HIS A 1 187 ? 9.790 -2.689 -6.002 1.00 93.62 187 HIS A CA 1
ATOM 1511 C C . HIS A 1 187 ? 9.260 -2.127 -7.316 1.00 93.62 187 HIS A C 1
ATOM 1513 O O . HIS A 1 187 ? 9.323 -2.783 -8.359 1.00 93.62 187 HIS A O 1
ATOM 1519 N N . LEU A 1 188 ? 8.750 -0.900 -7.249 1.00 96.06 188 LEU A N 1
ATOM 1520 C CA . LEU A 1 188 ? 8.413 -0.106 -8.421 1.00 96.06 188 LEU A CA 1
ATOM 1521 C C . LEU A 1 188 ? 9.558 0.858 -8.712 1.00 96.06 188 LEU A C 1
ATOM 1523 O O . LEU A 1 188 ? 9.970 1.621 -7.840 1.00 96.06 188 LEU A O 1
ATOM 1527 N N . VAL A 1 189 ? 10.059 0.818 -9.941 1.00 94.81 189 VAL A N 1
ATOM 1528 C CA . VAL A 1 189 ? 11.130 1.694 -10.421 1.00 94.81 189 VAL A CA 1
ATOM 1529 C C . VAL A 1 189 ? 10.508 2.735 -11.349 1.00 94.81 189 VAL A C 1
ATOM 1531 O O . VAL A 1 189 ? 9.818 2.338 -12.287 1.00 94.81 189 VAL A O 1
ATOM 1534 N N . PRO A 1 190 ? 10.695 4.044 -11.124 1.00 95.75 190 PRO A N 1
ATOM 1535 C CA . PRO A 1 190 ? 10.224 5.061 -12.058 1.00 95.75 190 PRO A CA 1
ATOM 1536 C C . PRO A 1 190 ? 10.741 4.831 -13.479 1.00 95.75 190 PRO A C 1
ATOM 1538 O O . PRO A 1 190 ? 11.880 4.410 -13.677 1.00 95.75 190 PRO A O 1
ATOM 1541 N N . GLN A 1 191 ? 9.914 5.148 -14.471 1.00 95.19 191 GLN A N 1
ATOM 1542 C CA . GLN A 1 191 ? 10.378 5.284 -15.852 1.00 95.19 191 GLN A CA 1
ATOM 1543 C C . GLN A 1 191 ? 11.079 6.639 -15.970 1.00 95.19 191 GLN A C 1
ATOM 1545 O O . GLN A 1 191 ? 10.421 7.647 -16.228 1.00 95.19 191 GLN A O 1
ATOM 1550 N N . PHE A 1 192 ? 12.385 6.679 -15.686 1.00 91.75 192 PHE A N 1
ATOM 1551 C CA . PHE A 1 192 ? 13.167 7.921 -15.665 1.00 91.75 192 PHE A CA 1
ATOM 1552 C C . PHE A 1 192 ? 13.125 8.653 -17.011 1.00 91.75 192 PHE A C 1
ATOM 1554 O O . PHE A 1 192 ? 13.124 9.877 -17.031 1.00 91.75 192 PHE A O 1
ATOM 1561 N N . GLU A 1 193 ? 12.973 7.925 -18.120 1.00 91.31 193 GLU A N 1
ATOM 1562 C CA . GLU A 1 193 ? 12.793 8.491 -19.461 1.00 91.31 193 GLU A CA 1
ATOM 1563 C C . GLU A 1 193 ? 11.479 9.273 -19.646 1.00 91.31 193 GLU A C 1
ATOM 1565 O O . GLU A 1 193 ? 11.327 10.002 -20.621 1.00 91.31 193 GLU A O 1
ATOM 1570 N N . LYS A 1 194 ? 10.520 9.118 -18.723 1.00 92.31 194 LYS A N 1
ATOM 1571 C CA . LYS A 1 194 ? 9.234 9.836 -18.705 1.00 92.31 194 LYS A CA 1
ATOM 1572 C C . LYS A 1 194 ? 9.120 10.830 -17.554 1.00 92.31 194 LYS A C 1
ATOM 1574 O O . LYS A 1 194 ? 8.032 11.371 -17.333 1.00 92.31 194 LYS A O 1
ATOM 1579 N N . LEU A 1 195 ? 10.184 11.009 -16.775 1.00 92.31 195 LEU A N 1
ATOM 1580 C CA . LEU A 1 195 ? 10.230 12.087 -15.800 1.00 92.31 195 LEU A CA 1
ATOM 1581 C C . LEU A 1 195 ? 10.434 13.412 -16.522 1.00 92.31 195 LEU A C 1
ATOM 1583 O O . LEU A 1 195 ? 10.995 13.461 -17.613 1.00 92.31 195 LEU A O 1
ATOM 1587 N N . ASP A 1 196 ? 9.939 14.471 -15.897 1.00 90.56 196 ASP A N 1
ATOM 1588 C CA . ASP A 1 196 ? 10.195 15.827 -16.350 1.00 90.56 196 ASP A CA 1
ATOM 1589 C C . ASP A 1 196 ? 11.716 16.084 -16.326 1.00 90.56 196 ASP A C 1
ATOM 1591 O O . ASP A 1 196 ? 12.322 15.934 -15.261 1.00 90.56 196 ASP A O 1
ATOM 1595 N N . PRO A 1 197 ? 12.353 16.410 -17.467 1.00 88.19 197 PRO A N 1
ATOM 1596 C CA . PRO A 1 197 ? 13.793 16.654 -17.529 1.00 88.19 197 PRO A CA 1
ATOM 1597 C C . PRO A 1 197 ? 14.257 17.831 -16.666 1.00 88.19 197 PRO A C 1
ATOM 1599 O O . PRO A 1 197 ? 15.424 17.870 -16.281 1.00 88.19 197 PRO A O 1
ATOM 1602 N N . GLU A 1 198 ? 13.364 18.778 -16.369 1.00 90.94 198 GLU A N 1
ATOM 1603 C CA . GLU A 1 198 ? 13.660 19.945 -15.529 1.00 90.94 198 GLU A CA 1
ATOM 1604 C C . GLU A 1 198 ? 13.539 19.629 -14.031 1.00 90.94 198 GLU A C 1
ATOM 1606 O O . GLU A 1 198 ? 13.893 20.445 -13.179 1.00 90.94 198 GLU A O 1
ATOM 1611 N N . LEU A 1 199 ? 13.053 18.433 -13.682 1.00 90.19 199 LEU A N 1
ATOM 1612 C CA . LEU A 1 199 ? 12.851 18.041 -12.299 1.00 90.19 199 LEU A CA 1
ATOM 1613 C C . LEU A 1 199 ? 14.172 17.684 -11.622 1.00 90.19 199 LEU A C 1
ATOM 1615 O O . LEU A 1 199 ? 14.767 16.632 -11.866 1.00 90.19 199 LEU A O 1
ATOM 1619 N N . GLU A 1 200 ? 14.578 18.518 -10.672 1.00 89.56 200 GLU A N 1
ATOM 1620 C CA . GLU A 1 200 ? 15.716 18.206 -9.821 1.00 89.56 200 GLU A CA 1
ATOM 1621 C C . GLU A 1 200 ? 15.365 17.096 -8.819 1.00 89.56 200 GLU A C 1
ATOM 1623 O O . GLU A 1 200 ? 14.472 17.214 -7.974 1.00 89.56 200 GLU A O 1
ATOM 1628 N N . LEU A 1 201 ? 16.091 15.982 -8.905 1.00 89.94 201 LEU A N 1
ATOM 1629 C CA . LEU A 1 201 ? 15.956 14.875 -7.966 1.00 89.94 201 LEU A CA 1
ATOM 1630 C C . LEU A 1 201 ? 16.890 15.080 -6.776 1.00 89.94 201 LEU A C 1
ATOM 1632 O O . LEU A 1 201 ? 18.077 15.370 -6.927 1.00 89.94 201 LEU A O 1
ATOM 1636 N N . HIS A 1 202 ? 16.357 14.908 -5.573 1.00 86.38 202 HIS A N 1
ATOM 1637 C CA . HIS A 1 202 ? 17.098 15.016 -4.323 1.00 86.38 202 HIS A CA 1
ATOM 1638 C C . HIS A 1 202 ? 16.931 13.729 -3.510 1.00 86.38 202 HIS A C 1
ATOM 1640 O O . HIS A 1 202 ? 16.017 12.937 -3.740 1.00 86.38 202 HIS A O 1
ATOM 1646 N N . ALA A 1 203 ? 17.779 13.533 -2.498 1.00 81.25 203 ALA A N 1
ATOM 1647 C CA . ALA A 1 203 ? 17.726 12.349 -1.631 1.00 81.25 203 ALA A CA 1
ATOM 1648 C C . ALA A 1 203 ? 16.383 12.178 -0.888 1.00 81.25 203 ALA A C 1
ATOM 1650 O O . ALA A 1 203 ? 16.045 11.074 -0.468 1.00 81.25 203 ALA A O 1
ATOM 1651 N N . TYR A 1 204 ? 15.618 13.261 -0.734 1.00 80.81 204 TYR A N 1
ATOM 1652 C CA . TYR A 1 204 ? 14.325 13.284 -0.046 1.00 80.81 204 TYR A CA 1
ATOM 1653 C C . TYR A 1 204 ? 13.131 13.321 -1.007 1.00 80.81 204 TYR A C 1
ATOM 1655 O O . TYR A 1 204 ? 11.987 13.422 -0.562 1.00 80.81 204 TYR A O 1
ATOM 1663 N N . THR A 1 205 ? 13.377 13.248 -2.319 1.00 87.88 205 THR A N 1
ATOM 1664 C CA . THR A 1 205 ? 12.313 13.254 -3.319 1.00 87.88 205 THR A CA 1
ATOM 1665 C C . THR A 1 205 ? 11.563 11.929 -3.282 1.00 87.88 205 THR A C 1
ATOM 1667 O O . THR A 1 205 ? 12.114 10.858 -3.538 1.00 87.88 205 THR A O 1
ATOM 1670 N N . ASP A 1 206 ? 10.267 12.001 -3.002 1.00 90.00 206 ASP A N 1
ATOM 1671 C CA . ASP A 1 206 ? 9.391 10.839 -3.027 1.00 90.00 206 ASP A CA 1
ATOM 1672 C C . ASP A 1 206 ? 9.017 10.464 -4.467 1.00 90.00 206 ASP A C 1
ATOM 1674 O O . ASP A 1 206 ? 7.976 10.870 -4.994 1.00 90.00 206 ASP A O 1
ATOM 1678 N N . LEU A 1 207 ? 9.874 9.656 -5.098 1.00 92.75 207 LEU A N 1
ATOM 1679 C CA . LEU A 1 207 ? 9.706 9.193 -6.478 1.00 92.75 207 LEU A CA 1
ATOM 1680 C C . LEU A 1 207 ? 8.348 8.516 -6.721 1.00 92.75 207 LEU A C 1
ATOM 1682 O O . LEU A 1 207 ? 7.795 8.635 -7.816 1.00 92.75 207 LEU A O 1
ATOM 1686 N N . LEU A 1 208 ? 7.785 7.833 -5.718 1.00 93.62 208 LEU A N 1
ATOM 1687 C CA . LEU A 1 208 ? 6.479 7.179 -5.843 1.00 93.62 208 LEU A CA 1
ATOM 1688 C C . LEU A 1 208 ? 5.329 8.187 -5.926 1.00 93.62 208 LEU A C 1
ATOM 1690 O O . LEU A 1 208 ? 4.292 7.859 -6.509 1.00 93.62 208 LEU A O 1
ATOM 1694 N N . SER A 1 209 ? 5.506 9.391 -5.372 1.00 91.56 209 SER A N 1
ATOM 1695 C CA . SER A 1 209 ? 4.527 10.484 -5.433 1.00 91.56 209 SER A CA 1
ATOM 1696 C C . SER A 1 209 ? 4.610 11.272 -6.737 1.00 91.56 209 SER A C 1
ATOM 1698 O O . SER A 1 209 ? 3.564 11.552 -7.324 1.00 91.56 209 SER A O 1
ATOM 1700 N N . ILE A 1 210 ? 5.823 11.585 -7.205 1.00 92.62 210 ILE A N 1
ATOM 1701 C CA . ILE A 1 210 ? 6.035 12.459 -8.371 1.00 92.62 210 ILE A CA 1
ATOM 1702 C C . ILE A 1 210 ? 5.979 11.731 -9.722 1.00 92.62 210 ILE A C 1
ATOM 1704 O O . ILE A 1 210 ? 5.553 12.312 -10.719 1.00 92.62 210 ILE A O 1
ATOM 1708 N N . SER A 1 211 ? 6.384 10.458 -9.782 1.00 94.56 211 SER A N 1
ATOM 1709 C CA . SER A 1 211 ? 6.480 9.747 -11.061 1.00 94.56 211 SER A CA 1
ATOM 1710 C C . SER A 1 211 ? 5.103 9.276 -11.529 1.00 94.56 211 SER A C 1
ATOM 1712 O O . SER A 1 211 ? 4.291 8.780 -10.744 1.00 94.56 211 SER A O 1
ATOM 1714 N N . ARG A 1 212 ? 4.848 9.385 -12.837 1.00 95.19 212 ARG A N 1
ATOM 1715 C CA . ARG A 1 212 ? 3.574 8.973 -13.459 1.00 95.19 212 ARG A CA 1
ATOM 1716 C C . ARG A 1 212 ? 3.588 7.543 -13.993 1.00 95.19 212 ARG A C 1
ATOM 1718 O O . ARG A 1 212 ? 2.530 6.968 -14.225 1.00 95.19 212 ARG A O 1
ATOM 1725 N N . HIS A 1 213 ? 4.770 6.967 -14.182 1.00 96.25 213 HIS A N 1
ATOM 1726 C CA . HIS A 1 213 ? 4.948 5.641 -14.759 1.00 96.25 213 HIS A CA 1
ATOM 1727 C C . HIS A 1 213 ? 6.026 4.875 -14.005 1.00 96.25 213 HIS A C 1
ATOM 1729 O O . HIS A 1 213 ? 7.054 5.442 -13.631 1.00 96.25 213 HIS A O 1
ATOM 1735 N N . PHE A 1 214 ? 5.800 3.575 -13.835 1.00 97.50 214 PHE A N 1
ATOM 1736 C CA . PHE A 1 214 ? 6.696 2.686 -13.111 1.00 97.50 214 PHE A CA 1
ATOM 1737 C C . PHE A 1 214 ? 6.870 1.361 -13.845 1.00 97.50 214 PHE A C 1
ATOM 1739 O O . PHE A 1 214 ? 5.949 0.874 -14.501 1.00 97.50 214 PHE A O 1
ATOM 1746 N N . TRP A 1 215 ? 8.041 0.761 -13.685 1.00 96.38 215 TRP A N 1
ATOM 1747 C CA . TRP A 1 215 ? 8.330 -0.633 -13.983 1.00 96.38 215 TRP A CA 1
ATOM 1748 C C . TRP A 1 215 ? 8.234 -1.469 -12.705 1.00 96.38 215 TRP A C 1
ATOM 1750 O O . TRP A 1 215 ? 8.744 -1.070 -11.657 1.00 96.38 215 TRP A O 1
ATOM 1760 N N . LEU A 1 216 ? 7.611 -2.641 -12.791 1.00 94.88 216 LEU A N 1
ATOM 1761 C CA . LEU A 1 216 ? 7.659 -3.655 -11.743 1.00 94.88 216 LEU A CA 1
ATOM 1762 C C . LEU A 1 216 ? 8.971 -4.432 -11.853 1.00 94.88 216 LEU A C 1
ATOM 1764 O O . LEU A 1 216 ? 9.186 -5.145 -12.832 1.00 94.88 216 LEU A O 1
ATOM 1768 N N . ASN A 1 217 ? 9.823 -4.339 -10.835 1.00 92.25 217 ASN A N 1
ATOM 1769 C CA . ASN A 1 217 ? 11.045 -5.131 -10.771 1.00 92.25 217 ASN A CA 1
ATOM 1770 C C . ASN A 1 217 ? 10.744 -6.543 -10.240 1.00 92.25 217 ASN A C 1
ATOM 1772 O O . ASN A 1 217 ? 10.883 -6.810 -9.044 1.00 92.25 217 ASN A O 1
ATOM 1776 N N . HIS A 1 218 ? 10.333 -7.449 -11.129 1.00 85.50 218 HIS A N 1
ATOM 1777 C CA . HIS A 1 218 ? 10.079 -8.850 -10.777 1.00 85.50 218 HIS A CA 1
ATOM 1778 C C . HIS A 1 218 ? 11.372 -9.626 -10.445 1.00 85.50 218 HIS A C 1
ATOM 1780 O O . HIS A 1 218 ? 11.322 -10.613 -9.716 1.00 85.50 218 HIS A O 1
ATOM 1786 N N . TYR A 1 219 ? 12.550 -9.136 -10.857 1.00 83.56 219 TYR A N 1
ATOM 1787 C CA . TYR A 1 219 ? 13.850 -9.722 -10.489 1.00 83.56 219 TYR A CA 1
ATOM 1788 C C . TYR A 1 219 ? 14.202 -9.554 -9.005 1.00 83.56 219 TYR A C 1
ATOM 1790 O O . TYR A 1 219 ? 15.114 -10.210 -8.506 1.00 83.56 219 TYR A O 1
ATOM 1798 N N . TYR A 1 220 ? 13.478 -8.703 -8.271 1.00 81.75 220 TYR A N 1
ATOM 1799 C CA . TYR A 1 220 ? 13.672 -8.531 -6.830 1.00 81.75 220 TYR A CA 1
ATOM 1800 C C . TYR A 1 220 ? 13.414 -9.821 -6.032 1.00 81.75 220 TYR A C 1
ATOM 1802 O O . TYR A 1 220 ? 13.992 -10.042 -4.957 1.00 81.75 220 TYR A O 1
ATOM 1810 N N . ASN A 1 221 ? 12.511 -10.673 -6.520 1.00 75.00 221 ASN A N 1
ATOM 1811 C CA . ASN A 1 221 ? 12.115 -11.861 -5.789 1.00 75.00 221 ASN A CA 1
ATOM 1812 C C . ASN A 1 221 ? 11.783 -13.021 -6.733 1.00 75.00 221 ASN A C 1
ATOM 1814 O O . ASN A 1 221 ? 10.830 -12.958 -7.497 1.00 75.00 221 ASN A O 1
ATOM 1818 N N . HIS A 1 222 ? 12.528 -14.125 -6.605 1.00 71.81 222 HIS A N 1
ATOM 1819 C CA . HIS A 1 222 ? 12.313 -15.352 -7.376 1.00 71.81 222 HIS A CA 1
ATOM 1820 C C . HIS A 1 222 ? 10.892 -15.927 -7.236 1.00 71.81 222 HIS A C 1
ATOM 1822 O O . HIS A 1 222 ? 10.418 -16.639 -8.118 1.00 71.81 222 HIS A O 1
ATOM 1828 N N . HIS A 1 223 ? 10.168 -15.588 -6.164 1.00 73.12 223 HIS A N 1
ATOM 1829 C CA . HIS A 1 223 ? 8.765 -15.959 -6.004 1.00 73.12 223 HIS A CA 1
ATOM 1830 C C . HIS A 1 223 ? 7.814 -15.259 -6.985 1.00 73.12 223 HIS A C 1
ATOM 1832 O O . HIS A 1 223 ? 6.687 -15.729 -7.105 1.00 73.12 223 HIS A O 1
ATOM 1838 N N . PHE A 1 224 ? 8.237 -14.214 -7.710 1.00 70.38 224 PHE A N 1
ATOM 1839 C CA . PHE A 1 224 ? 7.459 -13.617 -8.809 1.00 70.38 224 PHE A CA 1
ATOM 1840 C C . PHE A 1 224 ? 7.338 -14.547 -10.018 1.00 70.38 224 PHE A C 1
ATOM 1842 O O . PHE A 1 224 ? 6.323 -14.526 -10.704 1.00 70.38 224 PHE A O 1
ATOM 1849 N N . PHE A 1 225 ? 8.303 -15.445 -10.216 1.00 62.88 225 PHE A N 1
ATOM 1850 C CA . PHE A 1 225 ? 8.230 -16.454 -11.275 1.00 62.88 225 PHE A CA 1
ATOM 1851 C C . PHE A 1 225 ? 7.256 -17.594 -10.927 1.00 62.88 225 PHE A C 1
ATOM 1853 O O . PHE A 1 225 ? 6.845 -18.364 -11.790 1.00 62.88 225 PHE A O 1
ATOM 1860 N N . ARG A 1 226 ? 6.812 -17.697 -9.663 1.00 57.47 226 ARG A N 1
ATOM 1861 C CA . ARG A 1 226 ? 5.782 -18.666 -9.250 1.00 57.47 226 ARG A CA 1
ATOM 1862 C C . ARG A 1 226 ? 4.410 -18.365 -9.884 1.00 57.47 226 ARG A C 1
ATOM 1864 O O . ARG A 1 226 ? 3.799 -19.310 -10.377 1.00 57.47 226 ARG A O 1
ATOM 1871 N N . PRO A 1 227 ? 3.900 -17.114 -9.888 1.00 51.12 227 PRO A N 1
ATOM 1872 C CA . PRO A 1 227 ? 2.670 -16.777 -10.600 1.00 51.12 227 PRO A CA 1
ATOM 1873 C C . PRO A 1 227 ? 2.796 -16.795 -12.129 1.00 51.12 227 PRO A C 1
ATOM 1875 O O . PRO A 1 227 ? 1.810 -17.133 -12.775 1.00 51.12 227 PRO A O 1
ATOM 1878 N N . GLU A 1 228 ? 3.958 -16.489 -12.712 1.00 45.72 228 GLU A N 1
ATOM 1879 C CA . GLU A 1 228 ? 4.142 -16.508 -14.178 1.00 45.72 228 GLU A CA 1
ATOM 1880 C C . GLU A 1 228 ? 4.168 -17.932 -14.764 1.00 45.72 228 GLU A C 1
ATOM 1882 O O . GLU A 1 228 ? 3.735 -18.146 -15.893 1.00 45.72 228 GLU A O 1
ATOM 1887 N N . HIS A 1 229 ? 4.588 -18.936 -13.985 1.00 41.59 229 HIS A N 1
ATOM 1888 C CA . HIS A 1 229 ? 4.780 -20.306 -14.477 1.00 41.59 229 HIS A CA 1
ATOM 1889 C C . HIS A 1 229 ? 3.798 -21.345 -13.921 1.00 41.59 229 HIS A C 1
ATOM 1891 O O . HIS A 1 229 ? 4.091 -22.539 -13.968 1.00 41.59 229 HIS A O 1
ATOM 1897 N N . GLY A 1 230 ? 2.603 -20.937 -13.478 1.00 37.16 230 GLY A N 1
ATOM 1898 C CA . GLY A 1 230 ? 1.524 -21.874 -13.114 1.00 37.16 230 GLY A CA 1
ATOM 1899 C C . GLY A 1 230 ? 1.102 -22.838 -14.240 1.00 37.16 230 GLY A C 1
ATOM 1900 O O . GLY A 1 230 ? 0.456 -23.841 -13.960 1.00 37.16 230 GLY A O 1
ATOM 1901 N N . LEU A 1 231 ? 1.514 -22.566 -15.484 1.00 36.97 231 LEU A N 1
ATOM 1902 C CA . LEU A 1 231 ? 1.428 -23.461 -16.649 1.00 36.97 231 LEU A CA 1
ATOM 1903 C C . LEU A 1 231 ? 2.755 -23.551 -17.441 1.00 36.97 231 LEU A C 1
ATOM 1905 O O . LEU A 1 231 ? 2.844 -24.249 -18.445 1.00 36.97 231 LEU A O 1
ATOM 1909 N N . GLY A 1 232 ? 3.806 -22.856 -16.998 1.00 38.22 232 GLY A N 1
ATOM 1910 C CA . GLY A 1 232 ? 4.942 -22.508 -17.857 1.00 38.22 232 GLY A CA 1
ATOM 1911 C C . GLY A 1 232 ? 6.103 -23.494 -17.866 1.00 38.22 232 GLY A C 1
ATOM 1912 O O . GLY A 1 232 ? 6.881 -23.470 -18.804 1.00 38.22 232 GLY A O 1
ATOM 1913 N N . LEU A 1 233 ? 6.257 -24.376 -16.875 1.00 41.16 233 LEU A N 1
ATOM 1914 C CA . LEU A 1 233 ? 7.385 -25.319 -16.899 1.00 41.16 233 LEU A CA 1
ATOM 1915 C C . LEU A 1 233 ? 7.232 -26.359 -18.017 1.00 41.16 233 LEU A C 1
ATOM 1917 O O . LEU A 1 233 ? 8.221 -26.720 -18.635 1.00 41.16 233 LEU A O 1
ATOM 1921 N N . VAL A 1 234 ? 6.005 -26.776 -18.345 1.00 42.66 234 VAL A N 1
ATOM 1922 C CA . VAL A 1 234 ? 5.754 -27.673 -19.487 1.00 42.66 234 VAL A CA 1
ATOM 1923 C C . VAL A 1 234 ? 5.954 -26.934 -20.812 1.00 42.66 234 VAL A C 1
ATOM 1925 O O . VAL A 1 234 ? 6.615 -27.457 -21.699 1.00 42.66 234 VAL A O 1
ATOM 1928 N N . GLN A 1 235 ? 5.482 -25.690 -20.909 1.00 37.50 235 GLN A N 1
ATOM 1929 C CA . GLN A 1 235 ? 5.549 -24.897 -22.137 1.00 37.50 235 GLN A CA 1
ATOM 1930 C C . GLN A 1 235 ? 6.964 -24.378 -22.444 1.00 37.50 235 GLN A C 1
ATOM 1932 O O . GLN A 1 235 ? 7.395 -24.428 -23.586 1.00 37.50 235 GLN A O 1
ATOM 1937 N N . VAL A 1 236 ? 7.735 -23.968 -21.430 1.00 44.44 236 VAL A N 1
ATOM 1938 C CA . VAL A 1 236 ? 9.153 -23.587 -21.584 1.00 44.44 236 VAL A CA 1
ATOM 1939 C C . VAL A 1 236 ? 10.009 -24.806 -21.935 1.00 44.44 236 VAL A C 1
ATOM 1941 O O . VAL A 1 236 ? 10.959 -24.682 -22.701 1.00 44.44 236 VAL A O 1
ATOM 1944 N N . LEU A 1 237 ? 9.677 -25.996 -21.420 1.00 43.97 237 LEU A N 1
ATOM 1945 C CA . LEU A 1 237 ? 10.370 -27.235 -21.785 1.00 43.97 237 LEU A CA 1
ATOM 1946 C C . LEU A 1 237 ? 9.956 -27.767 -23.176 1.00 43.97 237 LEU A C 1
ATOM 1948 O O . LEU A 1 237 ? 10.787 -28.381 -23.845 1.00 43.97 237 LEU A O 1
ATOM 1952 N N . GLU A 1 238 ? 8.726 -27.508 -23.639 1.00 42.19 238 GLU A N 1
ATOM 1953 C CA . GLU A 1 238 ? 8.291 -27.750 -25.027 1.00 42.19 238 GLU A CA 1
ATOM 1954 C C . GLU A 1 238 ? 8.933 -26.760 -26.012 1.00 42.19 238 GLU A C 1
ATOM 1956 O O . GLU A 1 238 ? 9.472 -27.187 -27.031 1.00 42.19 238 GLU A O 1
ATOM 1961 N N . GLU A 1 239 ? 8.955 -25.461 -25.697 1.00 41.69 239 GLU A N 1
ATOM 1962 C CA . GLU A 1 239 ? 9.582 -24.422 -26.533 1.00 41.69 239 GLU A CA 1
ATOM 1963 C C . GLU A 1 239 ? 11.112 -24.562 -26.590 1.00 41.69 239 GLU A C 1
ATOM 1965 O O . GLU A 1 239 ? 11.724 -24.253 -27.611 1.00 41.69 239 GLU A O 1
ATOM 1970 N N . ALA A 1 240 ? 11.736 -25.094 -25.533 1.00 46.03 240 ALA A N 1
ATOM 1971 C CA . ALA A 1 240 ? 13.152 -25.461 -25.526 1.00 46.03 240 ALA A CA 1
ATOM 1972 C C . ALA A 1 240 ? 13.444 -26.828 -26.183 1.00 46.03 240 ALA A C 1
ATOM 1974 O O . ALA A 1 240 ? 14.600 -27.251 -26.205 1.00 46.03 240 ALA A O 1
ATOM 1975 N N . GLY A 1 241 ? 12.428 -27.539 -26.696 1.00 35.16 241 GLY A N 1
ATOM 1976 C CA . GLY A 1 241 ? 12.590 -28.836 -27.367 1.00 35.16 241 GLY A CA 1
ATOM 1977 C C . GLY A 1 241 ? 13.109 -29.962 -26.463 1.00 35.16 241 GLY A C 1
ATOM 1978 O O . GLY A 1 241 ? 13.683 -30.931 -26.954 1.00 35.16 241 GLY A O 1
ATOM 1979 N N . LEU A 1 242 ? 12.944 -29.839 -25.142 1.00 45.41 242 LEU A N 1
ATOM 1980 C CA . LEU A 1 242 ? 13.484 -30.774 -24.147 1.00 45.41 242 LEU A CA 1
ATOM 1981 C C . LEU A 1 242 ? 12.498 -31.893 -23.765 1.00 45.41 242 LEU A C 1
ATOM 1983 O O . LEU A 1 242 ? 12.887 -32.845 -23.089 1.00 45.41 242 LEU A O 1
ATOM 1987 N N . ILE A 1 243 ? 11.242 -31.827 -24.225 1.00 40.22 243 ILE A N 1
ATOM 1988 C CA . ILE A 1 243 ? 10.229 -32.886 -24.058 1.00 40.22 243 ILE A CA 1
ATOM 1989 C C . ILE A 1 243 ? 9.886 -33.488 -25.426 1.00 40.22 243 ILE A C 1
ATOM 1991 O O . ILE A 1 243 ? 8.764 -33.399 -25.911 1.00 40.22 243 ILE A O 1
ATOM 1995 N N . THR A 1 244 ? 10.855 -34.144 -26.058 1.00 37.75 244 THR A N 1
ATOM 1996 C CA . THR A 1 244 ? 10.607 -34.978 -27.254 1.00 37.75 244 THR A CA 1
ATOM 1997 C C . THR A 1 244 ? 10.922 -36.455 -27.023 1.00 37.75 244 THR A C 1
ATOM 1999 O O . THR A 1 244 ? 10.916 -37.237 -27.965 1.00 37.75 244 THR A O 1
ATOM 2002 N N . ALA A 1 245 ? 11.166 -36.874 -25.775 1.00 37.41 245 ALA A N 1
ATOM 2003 C CA . ALA A 1 245 ? 11.625 -38.235 -25.474 1.00 37.41 245 ALA A CA 1
ATOM 2004 C C . ALA A 1 245 ? 10.627 -39.126 -24.708 1.00 37.41 245 ALA A C 1
ATOM 2006 O O . ALA A 1 245 ? 10.947 -40.277 -24.434 1.00 37.41 245 ALA A O 1
ATOM 2007 N N . PHE A 1 246 ? 9.423 -38.650 -24.365 1.00 33.09 246 PHE A N 1
ATOM 2008 C CA . PHE A 1 246 ? 8.489 -39.423 -23.520 1.00 33.09 246 PHE A CA 1
ATOM 2009 C C . PHE A 1 246 ? 7.077 -39.597 -24.087 1.00 33.09 246 PHE A C 1
ATOM 2011 O O . PHE A 1 246 ? 6.144 -39.910 -23.349 1.00 33.09 246 PHE A O 1
ATOM 2018 N N . LYS A 1 247 ? 6.907 -39.436 -25.403 1.00 32.59 247 LYS A N 1
ATOM 2019 C CA . LYS A 1 247 ? 5.601 -39.582 -26.059 1.00 32.59 247 LYS A CA 1
ATOM 2020 C C . LYS A 1 247 ? 5.588 -40.624 -27.173 1.00 32.59 247 LYS A C 1
ATOM 2022 O O . LYS A 1 247 ? 4.929 -40.421 -28.175 1.00 32.59 247 LYS A O 1
ATOM 2027 N N . GLU A 1 248 ? 6.246 -41.762 -26.970 1.00 33.91 248 GLU A N 1
ATOM 2028 C CA . GLU A 1 248 ? 5.924 -42.982 -27.716 1.00 33.91 248 GLU A CA 1
ATOM 2029 C C . GLU A 1 248 ? 6.031 -44.209 -26.811 1.00 33.91 248 GLU A C 1
ATOM 2031 O O . GLU A 1 248 ? 7.118 -44.709 -26.536 1.00 33.91 248 GLU A O 1
ATOM 2036 N N . ARG A 1 249 ? 4.875 -44.684 -26.337 1.00 29.45 249 ARG A N 1
ATOM 2037 C CA . ARG A 1 249 ? 4.522 -46.109 -26.240 1.00 29.45 249 ARG A CA 1
ATOM 2038 C C . ARG A 1 249 ? 3.044 -46.222 -25.845 1.00 29.45 249 ARG A C 1
ATOM 2040 O O . ARG A 1 249 ? 2.687 -45.795 -24.748 1.00 29.45 249 ARG A O 1
ATOM 2047 N N . PRO A 1 250 ? 2.170 -46.769 -26.706 1.00 30.70 250 PRO A N 1
ATOM 2048 C CA . PRO A 1 250 ? 0.798 -47.047 -26.325 1.00 30.70 250 PRO A CA 1
ATOM 2049 C C . PRO A 1 250 ? 0.743 -48.264 -25.399 1.00 30.70 250 PRO A C 1
ATOM 2051 O O . PRO A 1 250 ? 1.464 -49.250 -25.560 1.00 30.70 250 PRO A O 1
ATOM 2054 N N . SER A 1 251 ? -0.147 -48.168 -24.420 1.00 30.83 251 SER A N 1
ATOM 2055 C CA . SER A 1 251 ? -0.538 -49.237 -23.516 1.00 30.83 251 SER A CA 1
ATOM 2056 C C . SER A 1 251 ? -1.128 -50.412 -24.299 1.00 30.83 251 SER A C 1
ATOM 2058 O O . SER A 1 251 ? -2.102 -50.245 -25.029 1.00 30.83 251 SER A O 1
ATOM 2060 N N . SER A 1 252 ? -0.598 -51.616 -24.095 1.00 29.55 252 SER A N 1
ATOM 2061 C CA . SER A 1 252 ? -1.369 -52.843 -24.294 1.00 29.55 252 SER A CA 1
ATOM 2062 C C . SER A 1 252 ? -1.189 -53.752 -23.082 1.00 29.55 252 SER A C 1
ATOM 2064 O O . SER A 1 252 ? -0.081 -54.016 -22.620 1.00 29.55 252 SER A O 1
ATOM 2066 N N . LEU A 1 253 ? -2.337 -54.130 -22.526 1.00 30.25 253 LEU A N 1
ATOM 2067 C CA . LEU A 1 253 ? -2.538 -55.157 -21.514 1.00 30.25 253 LEU A CA 1
ATOM 2068 C C . LEU A 1 253 ? -2.031 -56.514 -22.015 1.00 30.25 253 LEU A C 1
ATOM 2070 O O . LEU A 1 253 ? -2.286 -56.841 -23.170 1.00 30.25 253 LEU A O 1
ATOM 2074 N N . LEU A 1 254 ? -1.449 -57.327 -21.125 1.00 28.31 254 LEU A N 1
ATOM 2075 C CA . LEU A 1 254 ? -1.794 -58.747 -20.956 1.00 28.31 254 LEU A CA 1
ATOM 2076 C C . LEU A 1 254 ? -1.154 -59.332 -19.681 1.00 28.31 254 LEU A C 1
ATOM 2078 O O . LEU A 1 254 ? -0.040 -59.000 -19.285 1.00 28.31 254 LEU A O 1
ATOM 2082 N N . THR A 1 255 ? -1.940 -60.179 -19.030 1.00 27.48 255 THR A N 1
ATOM 2083 C CA . THR A 1 255 ? -1.741 -60.904 -17.770 1.00 27.48 255 THR A CA 1
ATOM 2084 C C . THR A 1 255 ? -0.956 -62.217 -17.928 1.0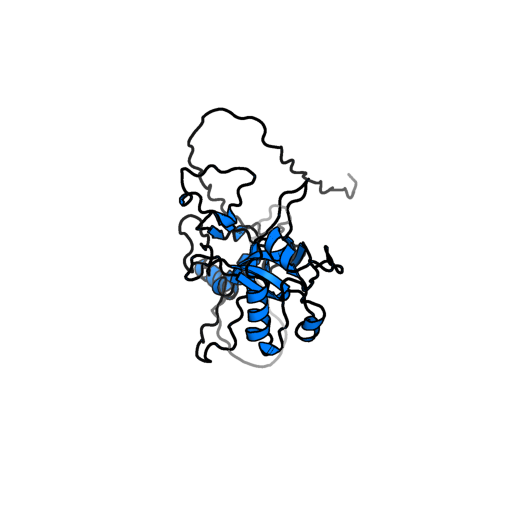0 27.48 255 THR A C 1
ATOM 2086 O O . THR A 1 255 ? -1.131 -62.897 -18.928 1.00 27.48 255 THR A O 1
ATOM 2089 N N . TYR A 1 256 ? -0.192 -62.573 -16.880 1.00 26.02 256 TYR A N 1
ATOM 2090 C CA . TYR A 1 256 ? 0.143 -63.913 -16.331 1.00 26.02 256 TYR A CA 1
ATOM 2091 C C . TYR A 1 256 ? 0.535 -65.089 -17.265 1.00 26.02 256 TYR A C 1
ATOM 2093 O O . TYR A 1 256 ? -0.310 -65.628 -17.962 1.00 26.02 256 TYR A O 1
ATOM 2101 N N . GLU A 1 257 ? 1.767 -65.608 -17.133 1.00 26.86 257 GLU A N 1
ATOM 2102 C CA . GLU A 1 257 ? 2.075 -66.957 -16.599 1.00 26.86 257 GLU A CA 1
ATOM 2103 C C . GLU A 1 257 ? 3.599 -67.202 -16.528 1.00 26.86 257 GLU A C 1
ATOM 2105 O O . GLU A 1 257 ? 4.384 -66.603 -17.261 1.00 26.86 257 GLU A O 1
ATOM 2110 N N . GLY A 1 258 ? 4.029 -68.028 -15.569 1.00 25.81 258 GLY A N 1
ATOM 2111 C CA . GLY A 1 258 ? 5.428 -68.176 -15.173 1.00 25.81 258 GLY A CA 1
ATOM 2112 C C . GLY A 1 258 ? 6.251 -69.216 -15.936 1.00 25.81 258 GLY A C 1
ATOM 2113 O O . GLY A 1 258 ? 5.721 -70.126 -16.560 1.00 25.81 258 GLY A O 1
ATOM 2114 N N . ARG A 1 259 ? 7.578 -69.085 -15.805 1.00 24.61 259 ARG A N 1
ATOM 2115 C CA . ARG A 1 259 ? 8.612 -70.130 -15.626 1.00 24.61 259 ARG A CA 1
ATOM 2116 C C . ARG A 1 259 ? 9.995 -69.478 -15.779 1.00 24.61 259 ARG A C 1
ATOM 2118 O O . ARG A 1 259 ? 10.214 -68.675 -16.676 1.00 24.61 259 ARG A O 1
ATOM 2125 N N . SER A 1 260 ? 10.920 -69.824 -14.889 1.00 24.98 260 SER A N 1
ATOM 2126 C CA . SER A 1 260 ? 12.365 -69.553 -15.010 1.00 24.98 260 SER A CA 1
ATOM 2127 C C . SER A 1 260 ? 13.083 -70.812 -15.533 1.00 24.98 260 SER A C 1
ATOM 2129 O O . SER A 1 260 ? 12.452 -71.872 -15.502 1.00 24.98 260 SER A O 1
ATOM 2131 N N . PRO A 1 261 ? 14.407 -70.803 -15.783 1.00 43.41 261 PRO A N 1
ATOM 2132 C CA . PRO A 1 261 ? 15.281 -69.770 -16.345 1.00 43.41 261 PRO A CA 1
ATOM 2133 C C . PRO A 1 261 ? 16.088 -70.371 -17.533 1.00 43.41 261 PRO A C 1
ATOM 2135 O O . PRO A 1 261 ? 15.722 -71.410 -18.063 1.00 43.41 261 PRO A O 1
ATOM 2138 N N . GLU A 1 262 ? 17.211 -69.740 -17.896 1.00 25.64 262 GLU A N 1
ATOM 2139 C CA . GLU A 1 262 ? 18.234 -70.147 -18.883 1.00 25.64 262 GLU A CA 1
ATOM 2140 C C . GLU A 1 262 ? 18.074 -69.575 -20.301 1.00 25.64 262 GLU A C 1
ATOM 2142 O O . GLU A 1 262 ? 17.350 -70.102 -21.140 1.00 25.64 262 GLU A O 1
ATOM 2147 N N . ARG A 1 263 ? 18.868 -68.537 -20.607 1.00 27.11 263 ARG A N 1
ATOM 2148 C CA . ARG A 1 263 ? 19.992 -68.621 -21.565 1.00 27.11 263 ARG A CA 1
ATOM 2149 C C . ARG A 1 263 ? 20.660 -67.253 -21.776 1.00 27.11 263 ARG A C 1
ATOM 2151 O O . ARG A 1 263 ? 20.056 -66.320 -22.283 1.00 27.11 263 ARG A O 1
ATOM 2158 N N . LEU A 1 264 ? 21.932 -67.212 -21.373 1.00 25.55 264 LEU A N 1
ATOM 2159 C CA . LEU A 1 264 ? 23.085 -66.579 -22.030 1.00 25.55 264 LEU A CA 1
ATOM 2160 C C . LEU A 1 264 ? 22.923 -65.159 -22.609 1.00 25.55 264 LEU A C 1
ATOM 2162 O O . LEU A 1 264 ? 22.503 -64.955 -23.744 1.00 25.55 264 LEU A O 1
ATOM 2166 N N . PHE A 1 265 ? 23.436 -64.196 -21.839 1.00 23.59 265 PHE A N 1
ATOM 2167 C CA . PHE A 1 265 ? 23.924 -62.907 -22.320 1.00 23.59 265 PHE A CA 1
ATOM 2168 C C . PHE A 1 265 ? 25.205 -63.089 -23.153 1.00 23.59 265 PHE A C 1
ATOM 2170 O O . PHE A 1 265 ? 26.187 -63.637 -22.662 1.00 23.59 265 PHE A O 1
ATOM 2177 N N . HIS A 1 266 ? 25.229 -62.532 -24.363 1.00 23.84 266 HIS A N 1
ATOM 2178 C CA . HIS A 1 266 ? 26.450 -62.053 -25.013 1.00 23.84 266 HIS A CA 1
ATOM 2179 C C . HIS A 1 266 ? 26.189 -60.616 -25.480 1.00 23.84 266 HIS A C 1
ATOM 2181 O O . HIS A 1 266 ? 25.633 -60.382 -26.548 1.00 23.84 266 HIS A O 1
ATOM 2187 N N . LEU A 1 267 ? 26.568 -59.648 -24.646 1.00 24.48 267 LEU A N 1
ATOM 2188 C CA . LEU A 1 267 ? 26.787 -58.262 -25.051 1.00 24.48 267 LEU A CA 1
ATOM 2189 C C . LEU A 1 267 ? 28.294 -58.038 -24.990 1.00 24.48 267 LEU A C 1
ATOM 2191 O O . LEU A 1 267 ? 28.901 -58.117 -23.924 1.00 24.48 267 LEU A O 1
ATOM 2195 N N . SER A 1 268 ? 28.898 -57.830 -26.156 1.00 22.91 268 SER A N 1
ATOM 2196 C CA . SER A 1 268 ? 30.301 -57.470 -26.293 1.00 22.91 268 SER A CA 1
ATOM 2197 C C . SER A 1 268 ? 30.526 -56.070 -25.732 1.00 22.91 268 SER A C 1
ATOM 2199 O O . SER A 1 268 ? 30.077 -55.071 -26.294 1.00 22.91 268 SER A O 1
ATOM 2201 N N . THR A 1 269 ? 31.248 -56.022 -24.623 1.00 23.14 269 THR A N 1
ATOM 2202 C CA . THR A 1 269 ? 31.907 -54.849 -24.068 1.00 23.14 269 THR A CA 1
ATOM 2203 C C . THR A 1 269 ? 33.101 -54.475 -24.946 1.00 23.14 269 THR A C 1
ATOM 2205 O O . THR A 1 269 ? 34.002 -55.284 -25.147 1.00 23.14 269 THR A O 1
ATOM 2208 N N . SER A 1 270 ? 33.170 -53.221 -25.385 1.00 23.84 270 SER A N 1
ATOM 2209 C CA . SER A 1 270 ? 34.451 -52.547 -25.606 1.00 23.84 270 SER A CA 1
ATOM 2210 C C . SER A 1 270 ? 34.485 -51.307 -24.721 1.00 23.84 270 SER A C 1
ATOM 2212 O O . SER A 1 270 ? 34.052 -50.225 -25.109 1.00 23.84 270 SER A O 1
ATOM 2214 N N . ALA A 1 271 ? 34.965 -51.503 -23.496 1.00 26.56 271 ALA A N 1
ATOM 2215 C CA . ALA A 1 271 ? 35.467 -50.441 -22.643 1.00 26.56 271 ALA A CA 1
ATOM 2216 C C . ALA A 1 271 ? 36.997 -50.514 -22.697 1.00 26.56 271 ALA A C 1
ATOM 2218 O O . ALA A 1 271 ? 37.575 -51.510 -22.264 1.00 26.56 271 ALA A O 1
ATOM 2219 N N . SER A 1 272 ? 37.653 -49.478 -23.220 1.00 24.72 272 SER A N 1
ATOM 2220 C CA . SER A 1 272 ? 39.053 -49.212 -22.889 1.00 24.72 272 SER A CA 1
ATOM 2221 C C . SER A 1 272 ? 39.079 -48.195 -21.754 1.00 24.72 272 SER A C 1
ATOM 2223 O O . SER A 1 272 ? 38.689 -47.039 -21.920 1.00 24.72 272 SER A O 1
ATOM 2225 N N . LEU A 1 273 ? 39.509 -48.679 -20.594 1.00 26.41 273 LEU A N 1
ATOM 2226 C CA . LEU A 1 273 ? 39.788 -47.922 -19.385 1.00 26.41 273 LEU A CA 1
ATOM 2227 C C . LEU A 1 273 ? 40.948 -46.940 -19.595 1.00 26.41 273 LEU A C 1
ATOM 2229 O O . LEU A 1 273 ? 42.032 -47.354 -19.989 1.00 26.41 273 LEU A O 1
ATOM 2233 N N . CYS A 1 274 ? 40.744 -45.690 -19.181 1.00 24.55 274 CYS A N 1
ATOM 2234 C CA . CYS A 1 274 ? 41.769 -44.883 -18.519 1.00 24.55 274 CYS A CA 1
ATOM 2235 C C . CYS A 1 274 ? 41.122 -44.170 -17.319 1.00 24.55 274 CYS A C 1
ATOM 2237 O O . CYS A 1 274 ? 40.434 -43.166 -17.459 1.00 24.55 274 CYS A O 1
ATOM 2239 N N . SER A 1 275 ? 41.295 -44.802 -16.156 1.00 27.80 275 SER A N 1
ATOM 2240 C CA . SER A 1 275 ? 41.453 -44.235 -14.807 1.00 27.80 275 SER A CA 1
ATOM 2241 C C . SER A 1 275 ? 40.732 -42.926 -14.428 1.00 27.80 275 SER A C 1
ATOM 2243 O O . SER A 1 275 ? 41.209 -41.836 -14.721 1.00 27.80 275 SER A O 1
ATOM 2245 N N . GLY A 1 276 ? 39.699 -43.076 -13.592 1.00 28.86 276 GLY A N 1
ATOM 2246 C CA . GLY A 1 276 ? 39.608 -42.414 -12.283 1.00 28.86 276 GLY A CA 1
ATOM 2247 C C . GLY A 1 276 ? 39.316 -40.914 -12.236 1.00 28.86 276 GLY A C 1
ATOM 2248 O O . GLY A 1 276 ? 40.242 -40.118 -12.163 1.00 28.86 276 GLY A O 1
ATOM 2249 N N . LEU A 1 277 ? 38.035 -40.554 -12.115 1.00 27.09 277 LEU A N 1
ATOM 2250 C CA . LEU A 1 277 ? 37.550 -39.454 -11.267 1.00 27.09 277 LEU A CA 1
ATOM 2251 C C . LEU A 1 277 ? 36.018 -39.521 -11.178 1.00 27.09 277 LEU A C 1
ATOM 2253 O O . LEU A 1 277 ? 35.330 -39.706 -12.180 1.00 27.09 277 LEU A O 1
ATOM 2257 N N . GLU A 1 278 ? 35.500 -39.413 -9.957 1.00 30.16 278 GLU A N 1
ATOM 2258 C CA . GLU A 1 278 ? 34.075 -39.327 -9.643 1.00 30.16 278 GLU A CA 1
ATOM 2259 C C . GLU A 1 278 ? 33.409 -38.198 -10.443 1.00 30.16 278 GLU A C 1
ATOM 2261 O O . GLU A 1 278 ? 33.714 -37.020 -10.261 1.00 30.16 278 GLU A O 1
ATOM 2266 N N . LEU A 1 279 ? 32.461 -38.543 -11.314 1.00 24.78 279 LEU A N 1
ATOM 2267 C CA . LEU A 1 279 ? 31.572 -37.577 -11.952 1.00 24.78 279 LEU A CA 1
ATOM 2268 C C . LEU A 1 279 ? 30.283 -37.479 -11.133 1.00 24.78 279 LEU A C 1
ATOM 2270 O O . LEU A 1 279 ? 29.260 -38.088 -11.440 1.00 24.78 279 LEU A O 1
ATOM 2274 N N . CYS A 1 280 ? 30.345 -36.669 -10.075 1.00 24.70 280 CYS A N 1
ATOM 2275 C CA . CYS A 1 280 ? 29.170 -35.967 -9.574 1.00 24.70 280 CYS A CA 1
ATOM 2276 C C . CYS A 1 280 ? 28.606 -35.130 -10.729 1.00 24.70 280 CYS A C 1
ATOM 2278 O O . CYS A 1 280 ? 29.205 -34.131 -11.130 1.00 24.70 280 CYS A O 1
ATOM 2280 N N . LEU A 1 281 ? 27.453 -35.529 -11.267 1.00 24.05 281 LEU A N 1
ATOM 2281 C CA . LEU A 1 281 ? 26.660 -34.709 -12.180 1.00 24.05 281 LEU A CA 1
ATOM 2282 C C . LEU A 1 281 ? 26.094 -33.510 -11.404 1.00 24.05 281 LEU A C 1
ATOM 2284 O O . LEU A 1 281 ? 24.935 -33.480 -11.002 1.00 24.05 281 LEU A O 1
ATOM 2288 N N . SER A 1 282 ? 26.944 -32.506 -11.189 1.00 24.05 282 SER A N 1
ATOM 2289 C CA . SER A 1 282 ? 26.507 -31.132 -10.997 1.00 24.05 282 SER A CA 1
ATOM 2290 C C . SER A 1 282 ? 25.927 -30.681 -12.3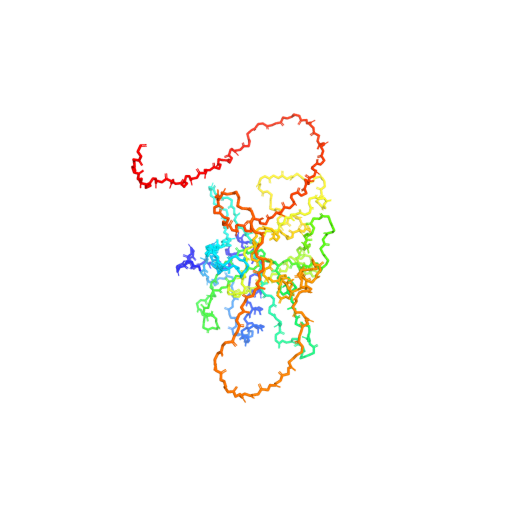29 1.00 24.05 282 SER A C 1
ATOM 2292 O O . SER A 1 282 ? 26.667 -30.359 -13.260 1.00 24.05 282 SER A O 1
ATOM 2294 N N . VAL A 1 283 ? 24.599 -30.656 -12.440 1.00 25.05 283 VAL A N 1
ATOM 2295 C CA . VAL A 1 283 ? 23.923 -29.852 -13.463 1.00 25.05 283 VAL A CA 1
ATOM 2296 C C . VAL A 1 283 ? 24.103 -28.394 -13.045 1.00 25.05 283 VAL A C 1
ATOM 2298 O O . VAL A 1 283 ? 23.209 -27.741 -12.514 1.00 25.05 283 VAL A O 1
ATOM 2301 N N . SER A 1 284 ? 25.324 -27.898 -13.229 1.00 24.89 284 SER A N 1
ATOM 2302 C CA . SER A 1 284 ? 25.607 -26.477 -13.278 1.00 24.89 284 SER A CA 1
ATOM 2303 C C . SER A 1 284 ? 24.922 -25.987 -14.541 1.00 24.89 284 SER A C 1
ATOM 2305 O O . SER A 1 284 ? 25.421 -26.194 -15.646 1.00 24.89 284 SER A O 1
ATOM 2307 N N . ALA A 1 285 ? 23.727 -25.423 -14.381 1.00 28.86 285 ALA A N 1
ATOM 2308 C CA . ALA A 1 285 ? 23.043 -24.733 -15.453 1.00 28.86 285 ALA A CA 1
ATOM 2309 C C . ALA A 1 285 ? 24.008 -23.692 -16.026 1.00 28.86 285 ALA A C 1
ATOM 2311 O O . ALA A 1 285 ? 24.364 -22.708 -15.373 1.00 28.86 285 ALA A O 1
ATOM 2312 N N . LEU A 1 286 ? 24.462 -23.964 -17.246 1.00 25.16 286 LEU A N 1
ATOM 2313 C CA . LEU A 1 286 ? 25.169 -23.040 -18.105 1.00 25.16 286 LEU A CA 1
ATOM 2314 C C . LEU A 1 286 ? 24.175 -21.927 -18.458 1.00 25.16 286 LEU A C 1
ATOM 2316 O O . LEU A 1 286 ? 23.522 -21.956 -19.497 1.00 25.16 286 LEU A O 1
ATOM 2320 N N . ILE A 1 287 ? 24.010 -20.959 -17.557 1.00 27.69 287 ILE A N 1
ATOM 2321 C CA . ILE A 1 287 ? 23.440 -19.669 -17.921 1.00 27.69 287 ILE A CA 1
ATOM 2322 C C . ILE A 1 287 ? 24.483 -19.045 -18.837 1.00 27.69 287 ILE A C 1
ATOM 2324 O O . ILE A 1 287 ? 25.534 -18.586 -18.388 1.00 27.69 287 ILE A O 1
ATOM 2328 N N . ILE A 1 288 ? 24.207 -19.084 -20.137 1.00 26.62 288 ILE A N 1
ATOM 2329 C CA . ILE A 1 288 ? 24.885 -18.251 -21.118 1.00 26.62 288 ILE A CA 1
ATOM 2330 C C . ILE A 1 288 ? 24.648 -16.810 -20.657 1.00 26.62 288 ILE A C 1
ATOM 2332 O O . ILE A 1 288 ? 23.577 -16.240 -20.856 1.00 26.62 288 ILE A O 1
ATOM 2336 N N . LEU A 1 289 ? 25.638 -16.242 -19.968 1.00 26.66 289 LEU A N 1
ATOM 2337 C CA . LEU A 1 289 ? 25.745 -14.811 -19.746 1.00 26.66 289 LEU A CA 1
ATOM 2338 C C . LEU A 1 289 ? 25.897 -14.180 -21.127 1.00 26.66 289 LEU A C 1
ATOM 2340 O O . LEU A 1 289 ? 27.000 -14.079 -21.659 1.00 26.66 289 LEU A O 1
ATOM 2344 N N . HIS A 1 290 ? 24.782 -13.768 -21.724 1.00 25.12 290 HIS A N 1
ATOM 2345 C CA . HIS A 1 290 ? 24.843 -12.741 -22.747 1.00 25.12 290 HIS A CA 1
ATOM 2346 C C . HIS A 1 290 ? 25.443 -11.496 -22.079 1.00 25.12 290 HIS A C 1
ATOM 2348 O O . HIS A 1 290 ? 24.882 -11.021 -21.086 1.00 25.12 290 HIS A O 1
ATOM 2354 N N . PRO A 1 291 ? 26.573 -10.959 -22.570 1.00 26.78 291 PRO A N 1
ATOM 2355 C CA . PRO A 1 291 ? 27.070 -9.694 -22.072 1.00 26.78 291 PRO A CA 1
ATOM 2356 C C . PRO A 1 291 ? 26.056 -8.629 -22.485 1.00 26.78 291 PRO A C 1
ATOM 2358 O O . PRO A 1 291 ? 25.942 -8.274 -23.658 1.00 26.78 291 PRO A O 1
ATOM 2361 N N . VAL A 1 292 ? 25.285 -8.134 -21.519 1.00 29.77 292 VAL A N 1
ATOM 2362 C CA . VAL A 1 292 ? 24.556 -6.879 -21.680 1.00 29.77 292 VAL A CA 1
ATOM 2363 C C . VAL A 1 292 ? 25.627 -5.799 -21.790 1.00 29.77 292 VAL A C 1
ATOM 2365 O O . VAL A 1 292 ? 26.213 -5.374 -20.796 1.00 29.77 292 VAL A O 1
ATOM 2368 N N . MET A 1 293 ? 25.945 -5.422 -23.027 1.00 26.25 293 MET A N 1
ATOM 2369 C CA . MET A 1 293 ? 26.781 -4.267 -23.311 1.00 26.25 293 MET A CA 1
ATOM 2370 C C . MET A 1 293 ? 26.061 -3.018 -22.805 1.00 26.25 293 MET A C 1
ATOM 2372 O O . MET A 1 293 ? 25.034 -2.614 -23.346 1.00 26.25 293 MET A O 1
ATOM 2376 N N . TYR A 1 294 ? 26.607 -2.409 -21.758 1.00 33.53 294 TYR A N 1
ATOM 2377 C CA . TYR A 1 294 ? 26.272 -1.041 -21.388 1.00 33.53 294 TYR A CA 1
ATOM 2378 C C . TYR A 1 294 ? 26.816 -0.088 -22.466 1.00 33.53 294 TYR A C 1
ATOM 2380 O O . TYR A 1 294 ? 27.984 -0.220 -22.843 1.00 33.53 294 TYR A O 1
ATOM 2388 N N . PRO A 1 295 ? 26.031 0.882 -22.967 1.00 31.03 295 PRO A N 1
ATOM 2389 C CA . PRO A 1 295 ? 26.575 1.933 -23.817 1.00 31.03 295 PRO A CA 1
ATOM 2390 C C . PRO A 1 295 ? 27.460 2.893 -22.990 1.00 31.03 295 PRO A C 1
ATOM 2392 O O . PRO A 1 295 ? 27.106 3.212 -21.852 1.00 31.03 295 PRO A O 1
ATOM 2395 N N . PRO A 1 296 ? 28.592 3.386 -23.533 1.00 35.88 296 PRO A N 1
ATOM 2396 C CA . PRO A 1 296 ? 29.497 4.284 -22.824 1.00 35.88 296 PRO A CA 1
ATOM 2397 C C . PRO A 1 296 ? 29.252 5.747 -23.221 1.00 35.88 296 PRO A C 1
ATOM 2399 O O . PRO A 1 296 ? 29.713 6.156 -24.271 1.00 35.88 296 PRO A O 1
ATOM 2402 N N . PHE A 1 297 ? 28.586 6.557 -22.396 1.00 29.73 297 PHE A N 1
ATOM 2403 C CA . PHE A 1 297 ? 28.595 8.037 -22.464 1.00 29.73 297 PHE A CA 1
ATOM 2404 C C . PHE A 1 297 ? 28.114 8.557 -21.091 1.00 29.73 297 PHE A C 1
ATOM 2406 O O . PHE A 1 297 ? 27.159 8.012 -20.556 1.00 29.73 297 PHE A O 1
ATOM 2413 N N . CYS A 1 298 ? 28.678 9.549 -20.401 1.00 27.34 298 CYS A N 1
ATOM 2414 C CA . CYS A 1 298 ? 29.701 10.544 -20.700 1.00 27.34 298 CYS A CA 1
ATOM 2415 C C . CYS A 1 298 ? 30.412 10.922 -19.385 1.00 27.34 298 CYS A C 1
ATOM 2417 O O . CYS A 1 298 ? 29.789 11.064 -18.335 1.00 27.34 298 CYS A O 1
ATOM 2419 N N . THR A 1 299 ? 31.722 11.123 -19.460 1.00 33.84 299 THR A N 1
ATOM 2420 C CA . THR A 1 299 ? 32.575 11.683 -18.409 1.00 33.84 299 THR A CA 1
ATOM 2421 C C . THR A 1 299 ? 32.355 13.191 -18.262 1.00 33.84 299 THR A C 1
ATOM 2423 O O . THR A 1 299 ? 32.587 13.926 -19.218 1.00 33.84 299 THR A O 1
ATOM 2426 N N . SER A 1 300 ? 32.022 13.680 -17.066 1.00 26.69 300 SER A N 1
ATOM 2427 C CA . SER A 1 300 ? 32.373 15.043 -16.643 1.00 26.69 300 SER A CA 1
ATOM 2428 C C . SER A 1 300 ? 32.363 15.157 -15.120 1.00 26.69 300 SER A C 1
ATOM 2430 O O . SER A 1 300 ? 31.554 14.550 -14.427 1.00 26.69 300 SER A O 1
ATOM 2432 N N . ARG A 1 301 ? 33.362 15.872 -14.613 1.00 31.02 301 ARG A N 1
ATOM 2433 C CA . ARG A 1 301 ? 33.841 15.888 -13.234 1.00 31.02 301 ARG A CA 1
ATOM 2434 C C . ARG A 1 301 ? 32.939 16.693 -12.297 1.00 31.02 301 ARG A C 1
ATOM 2436 O O . ARG A 1 301 ? 32.608 17.836 -12.582 1.00 31.02 301 ARG A O 1
ATOM 2443 N N . SER A 1 302 ? 32.786 16.135 -11.099 1.00 27.55 302 SER A N 1
ATOM 2444 C CA . SER A 1 302 ? 32.856 16.773 -9.772 1.00 27.55 302 SER A CA 1
ATOM 2445 C C . SER A 1 302 ? 31.601 16.556 -8.930 1.00 27.55 302 SER A C 1
ATOM 2447 O O . SER A 1 302 ? 30.526 17.030 -9.264 1.00 27.55 302 SER A O 1
ATOM 2449 N N . MET A 1 303 ? 31.776 15.791 -7.851 1.00 25.64 303 MET A N 1
ATOM 2450 C CA . MET A 1 303 ? 31.235 15.996 -6.499 1.00 25.64 303 MET A CA 1
ATOM 2451 C C . MET A 1 303 ? 31.611 14.749 -5.670 1.00 25.64 303 MET A C 1
ATOM 2453 O O . MET A 1 303 ? 31.267 13.632 -6.065 1.00 25.64 303 MET A O 1
ATOM 2457 N N . PRO A 1 304 ? 32.383 14.894 -4.577 1.00 28.02 304 PRO A N 1
ATOM 2458 C CA . PRO A 1 304 ? 32.802 13.778 -3.738 1.00 28.02 304 PRO A CA 1
ATOM 2459 C C . PRO A 1 304 ? 31.744 13.449 -2.672 1.00 28.02 304 PRO A C 1
ATOM 2461 O O . PRO A 1 304 ? 30.934 14.293 -2.301 1.00 28.02 304 PRO A O 1
ATOM 2464 N N . ASN A 1 305 ? 31.852 12.233 -2.127 1.00 30.88 305 ASN A N 1
ATOM 2465 C CA . ASN A 1 305 ? 31.116 11.663 -0.988 1.00 30.88 305 ASN A CA 1
ATOM 2466 C C . ASN A 1 305 ? 29.788 10.965 -1.318 1.00 30.88 305 ASN A C 1
ATOM 2468 O O . ASN A 1 305 ? 28.718 11.385 -0.884 1.00 30.88 305 ASN A O 1
ATOM 2472 N N . LEU A 1 306 ? 29.885 9.801 -1.973 1.00 27.03 306 LEU A N 1
ATOM 2473 C CA . LEU A 1 306 ? 28.910 8.726 -1.777 1.00 27.03 306 LEU A CA 1
ATOM 2474 C C . LEU A 1 306 ? 29.495 7.646 -0.860 1.00 27.03 306 LEU A C 1
ATOM 2476 O O . LEU A 1 306 ? 30.617 7.177 -1.031 1.00 27.03 306 LEU A O 1
ATOM 2480 N N . ILE A 1 307 ? 28.689 7.300 0.134 1.00 30.80 307 ILE A N 1
ATOM 2481 C CA . ILE A 1 307 ? 28.948 6.378 1.234 1.00 30.80 307 ILE A CA 1
ATOM 2482 C C . ILE A 1 307 ? 29.255 4.968 0.704 1.00 30.80 307 ILE A C 1
ATOM 2484 O O . ILE A 1 307 ? 28.505 4.403 -0.090 1.00 30.80 307 ILE A O 1
ATOM 2488 N N . HIS A 1 308 ? 30.361 4.402 1.190 1.00 24.89 308 HIS A N 1
ATOM 2489 C CA . HIS A 1 308 ? 30.800 3.025 0.972 1.00 24.89 308 HIS A CA 1
ATOM 2490 C C . HIS A 1 308 ? 29.720 2.003 1.367 1.00 24.89 308 HIS A C 1
ATOM 2492 O O . HIS A 1 308 ? 29.393 1.863 2.545 1.00 24.89 308 HIS A O 1
ATOM 2498 N N . TYR A 1 309 ? 29.252 1.196 0.412 1.00 27.05 309 TYR A N 1
ATOM 2499 C CA . TYR A 1 309 ? 28.645 -0.101 0.714 1.00 27.05 309 TYR A CA 1
ATOM 2500 C C . TYR A 1 309 ? 29.757 -1.151 0.837 1.00 27.05 309 TYR A C 1
ATOM 2502 O O . TYR A 1 309 ? 30.297 -1.631 -0.157 1.00 27.05 309 TYR A O 1
ATOM 2510 N N . HIS A 1 310 ? 30.112 -1.502 2.074 1.00 24.53 310 HIS A N 1
ATOM 2511 C CA . HIS A 1 310 ? 30.942 -2.669 2.372 1.00 24.53 310 HIS A CA 1
ATOM 2512 C C . HIS A 1 310 ? 30.078 -3.936 2.284 1.00 24.53 310 HIS A C 1
ATOM 2514 O O . HIS A 1 310 ? 29.216 -4.169 3.131 1.00 24.53 310 HIS A O 1
ATOM 2520 N N . TYR A 1 311 ? 30.327 -4.781 1.283 1.00 26.77 311 TYR A N 1
ATOM 2521 C CA . TYR A 1 311 ? 29.866 -6.169 1.294 1.00 26.77 311 TYR A CA 1
ATOM 2522 C C . TYR A 1 311 ? 30.766 -6.981 2.237 1.00 26.77 311 TYR A C 1
ATOM 2524 O O . TYR A 1 311 ? 31.949 -7.188 1.968 1.00 26.77 311 TYR A O 1
ATOM 2532 N N . LEU A 1 312 ? 30.205 -7.444 3.356 1.00 24.69 312 LEU A N 1
ATOM 2533 C CA . LEU A 1 312 ? 30.812 -8.463 4.211 1.00 24.69 312 LEU A CA 1
ATOM 2534 C C . LEU A 1 312 ? 30.511 -9.848 3.623 1.00 24.69 312 LEU A C 1
ATOM 2536 O O . LEU A 1 312 ? 29.438 -10.409 3.835 1.00 24.69 312 LEU A O 1
ATOM 2540 N N . LEU A 1 313 ? 31.484 -10.416 2.910 1.00 26.95 313 LEU A N 1
ATOM 2541 C CA . LEU A 1 313 ? 31.552 -11.855 2.655 1.00 26.95 313 LEU A CA 1
ATOM 2542 C C . LEU A 1 313 ? 31.951 -12.562 3.960 1.00 26.95 313 LEU A C 1
ATOM 2544 O O . LEU A 1 313 ? 33.125 -12.644 4.324 1.00 26.95 313 LEU A O 1
ATOM 2548 N N . SER A 1 314 ? 30.956 -13.061 4.690 1.00 25.75 314 SER A N 1
ATOM 2549 C CA . SER A 1 314 ? 31.163 -13.927 5.850 1.00 25.75 314 SER A CA 1
ATOM 2550 C C . SER A 1 314 ? 31.449 -15.364 5.404 1.00 25.75 314 SER A C 1
ATOM 2552 O O . SER A 1 314 ? 30.538 -16.127 5.098 1.00 25.75 314 SER A O 1
ATOM 2554 N N . LYS A 1 315 ? 32.743 -15.698 5.398 1.00 25.94 315 LYS A N 1
ATOM 2555 C CA . LYS A 1 315 ? 33.381 -17.004 5.660 1.00 25.94 315 LYS A CA 1
ATOM 2556 C C . LYS A 1 315 ? 32.435 -18.210 5.852 1.00 25.94 315 LYS A C 1
ATOM 2558 O O . LYS A 1 315 ? 31.858 -18.373 6.924 1.00 25.94 315 LYS A O 1
ATOM 2563 N N . CYS A 1 316 ? 32.439 -19.142 4.896 1.00 23.64 316 CYS A N 1
ATOM 2564 C CA . CYS A 1 316 ? 32.237 -20.561 5.200 1.00 23.64 316 CYS A CA 1
ATOM 2565 C C . CYS A 1 316 ? 33.602 -21.222 5.422 1.00 23.64 316 CYS A C 1
ATOM 2567 O O . CYS A 1 316 ? 34.493 -21.185 4.577 1.00 23.64 316 CYS A O 1
ATOM 2569 N N . SER A 1 317 ? 33.754 -21.762 6.625 1.00 24.69 317 SER A N 1
ATOM 2570 C CA . SER A 1 317 ? 34.924 -22.447 7.155 1.00 24.69 317 SER A CA 1
ATOM 2571 C C . SER A 1 317 ? 34.951 -23.885 6.637 1.00 24.69 317 SER A C 1
ATOM 2573 O O . SER A 1 317 ? 34.083 -24.676 6.994 1.00 24.69 317 SER A O 1
ATOM 2575 N N . VAL A 1 318 ? 35.949 -24.244 5.828 1.00 26.17 318 VAL A N 1
ATOM 2576 C CA . VAL A 1 318 ? 36.262 -25.651 5.540 1.00 26.17 318 VAL A CA 1
ATOM 2577 C C . VAL A 1 318 ? 37.265 -26.115 6.594 1.00 26.17 318 VAL A C 1
ATOM 2579 O O . VAL A 1 318 ? 38.456 -25.812 6.524 1.00 26.17 318 VAL A O 1
ATOM 2582 N N . ARG A 1 319 ? 36.776 -26.826 7.618 1.00 24.80 319 ARG A N 1
ATOM 2583 C CA . ARG A 1 319 ? 37.621 -27.576 8.555 1.00 24.80 319 ARG A CA 1
ATOM 2584 C C . ARG A 1 319 ? 37.735 -29.030 8.094 1.00 24.80 319 ARG A C 1
ATOM 2586 O O . ARG A 1 319 ? 36.757 -29.765 8.100 1.00 24.80 319 ARG A O 1
ATOM 2593 N N . ARG A 1 320 ? 38.976 -29.374 7.734 1.00 25.80 320 ARG A N 1
ATOM 2594 C CA . ARG A 1 320 ? 39.664 -30.678 7.789 1.00 25.80 320 ARG A CA 1
ATOM 2595 C C . ARG A 1 320 ? 38.901 -31.832 8.442 1.00 25.80 320 ARG A C 1
ATOM 2597 O O . ARG A 1 320 ? 38.550 -31.736 9.615 1.00 25.80 320 ARG A O 1
ATOM 2604 N N . TRP A 1 321 ? 38.919 -32.971 7.752 1.00 24.94 321 TRP A N 1
ATOM 2605 C CA . TRP A 1 321 ? 39.107 -34.285 8.366 1.00 24.94 321 TRP A CA 1
ATOM 2606 C C . TRP A 1 321 ? 40.310 -35.000 7.729 1.00 24.94 321 TRP A C 1
ATOM 2608 O O . TRP A 1 321 ? 40.610 -34.814 6.553 1.00 24.94 321 TRP A O 1
ATOM 2618 N N . PHE A 1 322 ? 41.035 -35.709 8.592 1.00 27.34 322 PHE A N 1
ATOM 2619 C CA . PHE A 1 322 ? 42.296 -36.432 8.411 1.00 27.34 322 PHE A CA 1
ATOM 2620 C C . PHE A 1 322 ? 42.159 -37.698 7.549 1.00 27.34 322 PHE A C 1
ATOM 2622 O O . PHE A 1 322 ? 41.124 -38.352 7.627 1.00 27.34 322 PHE A O 1
ATOM 2629 N N . LEU A 1 323 ? 43.253 -38.129 6.901 1.00 25.94 323 LEU A N 1
ATOM 2630 C CA . LEU A 1 323 ? 43.878 -39.441 7.154 1.00 25.94 323 LEU A CA 1
ATOM 2631 C C . LEU A 1 323 ? 45.270 -39.563 6.504 1.00 25.94 323 LEU A C 1
ATOM 2633 O O . LEU A 1 323 ? 45.624 -38.835 5.585 1.00 25.94 323 LEU A O 1
ATOM 2637 N N . HIS A 1 324 ? 46.059 -40.434 7.123 1.00 25.44 324 HIS A N 1
ATOM 2638 C CA . HIS A 1 324 ? 47.513 -40.585 7.125 1.00 25.44 324 HIS A CA 1
ATOM 2639 C C . HIS A 1 324 ? 48.024 -41.569 6.052 1.00 25.44 324 HIS A C 1
ATOM 2641 O O . HIS A 1 324 ? 47.268 -42.440 5.627 1.00 25.44 324 HIS A O 1
ATOM 2647 N N . THR A 1 325 ? 49.353 -41.537 5.833 1.00 29.00 325 THR A N 1
ATOM 2648 C CA . THR A 1 325 ? 50.257 -42.602 5.301 1.00 29.00 325 THR A CA 1
ATOM 2649 C C . THR A 1 325 ? 50.100 -42.976 3.818 1.00 29.00 325 THR A C 1
ATOM 2651 O O . THR A 1 325 ? 48.988 -43.129 3.335 1.00 29.00 325 THR A O 1
ATOM 2654 N N . VAL A 1 326 ? 51.164 -43.126 3.019 1.00 37.16 326 VAL A N 1
ATOM 2655 C CA . VAL A 1 326 ? 52.555 -43.575 3.266 1.00 37.16 326 VAL A CA 1
ATOM 2656 C C . VAL A 1 326 ? 53.571 -42.604 2.676 1.00 37.16 326 VAL A C 1
ATOM 2658 O O . VAL A 1 326 ? 53.297 -42.080 1.574 1.00 37.16 326 VAL A O 1
#

Organism: Thanatephorus cucumeris (strain AG1-IB / isolate 7/3/14) (NCBI:txid1108050)

Radius of gyration: 28.6 Å; chains: 1; bounding box: 78×90×48 Å

Secondary structure (DSSP, 8-state):
--SS-SEEEEEHHHHHHHH--TTHHHHHHHHIIIII---GGG----TT-EEEEESEEEEEE---TT-TTSPPEEEEEEEE---SSS--EE-EEEEE-PPPTTS-TT------GGGGEEEEEEEEEE---GGGTTT--S-EEEEEEBPPPPSSPPTTT-PEEE-B-B-TTSPBPEEEEEGGGEEEEE-EEE-GGGS-TT----TT--HHHH-S-EEE-GGG-GGGHHHHTTTHHHHHHHHTT---SS-----------------------------------------------------------PPP------------------

pLDDT: mean 70.74, std 28.99, range [22.91, 98.0]